Protein AF-0000000077249904 (afdb_homodimer)

InterPro domains:
  IPR007319 WDR36/Utp21, C-terminal domain [PF04192] (19-119)

Sequence (246 aa):
MSIVSLTTGYILFQMSSVSLPVSLLRESGPSSVAVEISELSAEGGVAFLHMIDSLLRSGRDFDLAHGFLALFLKTHLTTVSRDPVAMETLLRLSPRLEQVWAELRAQFDQSLCLLSYIKSALLMSIVSLTTGYILFQMSSVSLPVSLLRESGPSSVAVEISELSAEGGVAFLHMIDSLLRSGRDFDLAHGFLALFLKTHLTTVSRDPVAMETLLRLSPRLEQVWAELRAQFDQSLCLLSYIKSALL

Solvent-accessible surface area (backbone atoms only — not comparable to full-atom values): 13605 Å² total; per-residue (Å²): 132,79,74,76,40,60,57,52,43,39,51,42,46,72,73,38,76,78,65,59,55,51,52,48,60,67,64,46,47,73,68,55,49,50,54,45,57,72,62,49,49,74,69,43,46,39,47,48,52,51,49,38,45,51,36,54,68,66,68,54,61,48,67,57,35,49,51,52,49,46,51,42,48,71,73,36,44,70,60,34,73,71,30,69,67,38,38,52,50,49,60,66,39,45,62,55,53,52,50,53,46,50,53,50,50,51,52,50,52,51,49,50,49,54,51,48,52,55,51,60,72,73,104,130,81,75,74,40,59,56,51,45,41,50,42,43,73,72,37,75,78,65,58,54,51,53,48,61,67,63,45,47,73,68,54,50,49,54,44,58,72,63,50,48,73,70,42,46,40,46,48,52,52,50,38,43,51,35,54,68,66,69,53,61,47,67,56,34,48,51,50,49,46,51,43,47,72,73,36,43,69,59,35,72,71,30,70,67,39,38,52,52,50,58,64,40,46,61,53,54,52,50,53,46,53,52,50,49,51,52,51,50,52,48,50,49,54,52,49,52,54,51,60,72,73,102

Secondary structure (DSSP, 8-state):
-----HHHHHHHHHHS-THHHHHHHHHSHHHHHHHHHHT--HHHHHHHHHHHHHHHHH-S-HHHHHHHHHHHHHHHHHHHHH-HHHHHHHHHHHHHHHHHHHHHHHHHHHHHHHHHHHHHHH-/-----HHHHHHHHHHS-THHHHHHHHHSHHHHHHHHHHT--HHHHHHHHHHHHHHHHH-S-HHHHHHHHHHHHHHHHHHHHH-HHHHHHHHHHHHHHHHHHHHHHHHHHHHHHHHHHHHHHH-

Structure (mmCIF, N/CA/C/O backbone):
data_AF-0000000077249904-model_v1
#
loop_
_entity.id
_entity.type
_entity.pdbx_description
1 polymer 'Small-subunit processome Utp21 domain-containing protein'
#
loop_
_atom_site.group_PDB
_atom_site.id
_atom_site.type_symbol
_atom_site.label_atom_id
_atom_site.label_alt_id
_atom_site.label_comp_id
_atom_site.label_asym_id
_atom_site.label_entity_id
_atom_site.label_seq_id
_atom_site.pdbx_PDB_ins_code
_atom_site.Cartn_x
_atom_site.Cartn_y
_atom_site.Cartn_z
_atom_site.occupancy
_atom_site.B_iso_or_equiv
_atom_site.auth_seq_id
_atom_site.auth_comp_id
_atom_site.auth_asym_id
_atom_site.auth_atom_id
_atom_site.pdbx_PDB_model_num
ATOM 1 N N . MET A 1 1 ? 5.094 27.844 -15.32 1 25 1 MET A N 1
ATOM 2 C CA . MET A 1 1 ? 4.727 26.438 -15.094 1 25 1 MET A CA 1
ATOM 3 C C . MET A 1 1 ? 3.893 26.297 -13.828 1 25 1 MET A C 1
ATOM 5 O O . MET A 1 1 ? 4.352 26.625 -12.734 1 25 1 MET A O 1
ATOM 9 N N . SER A 1 2 ? 2.701 26.516 -13.82 1 29.97 2 SER A N 1
ATOM 10 C CA . SER A 1 2 ? 1.755 26.984 -12.812 1 29.97 2 SER A CA 1
ATOM 11 C C . SER A 1 2 ? 1.618 25.984 -11.68 1 29.97 2 SER A C 1
ATOM 13 O O . SER A 1 2 ? 1.345 24.797 -11.914 1 29.97 2 SER A O 1
ATOM 15 N N . ILE A 1 3 ? 2.438 26.125 -10.711 1 37 3 ILE A N 1
ATOM 16 C CA . ILE A 1 3 ? 2.514 25.469 -9.406 1 37 3 ILE A CA 1
ATOM 17 C C . ILE A 1 3 ? 1.108 25.156 -8.906 1 37 3 ILE A C 1
ATOM 19 O O . ILE A 1 3 ? 0.326 26.047 -8.602 1 37 3 ILE A O 1
ATOM 23 N N . VAL A 1 4 ? 0.338 24.438 -9.633 1 41.62 4 VAL A N 1
ATOM 24 C CA . VAL A 1 4 ? -1.014 24.094 -9.211 1 41.62 4 VAL A CA 1
ATOM 25 C C . VAL A 1 4 ? -1.025 23.781 -7.715 1 41.62 4 VAL A C 1
ATOM 27 O O . VAL A 1 4 ? -0.359 22.844 -7.262 1 41.62 4 VAL A O 1
ATOM 30 N N . SER A 1 5 ? -1.027 24.797 -6.875 1 44.47 5 SER A N 1
ATOM 31 C CA . SER A 1 5 ? -0.987 24.891 -5.418 1 44.47 5 SER A CA 1
ATOM 32 C C . SER A 1 5 ? -1.978 23.922 -4.781 1 44.47 5 SER A C 1
ATOM 34 O O . SER A 1 5 ? -3.025 23.625 -5.359 1 44.47 5 SER A O 1
ATOM 36 N N . LEU A 1 6 ? -1.523 23.047 -3.945 1 49.41 6 LEU A N 1
ATOM 37 C CA . LEU A 1 6 ? -2.42 22.266 -3.102 1 49.41 6 LEU A CA 1
ATOM 38 C C . LEU A 1 6 ? -3.719 23.031 -2.84 1 49.41 6 LEU A C 1
ATOM 40 O O . LEU A 1 6 ? -4.781 22.422 -2.709 1 49.41 6 LEU A O 1
ATOM 44 N N . THR A 1 7 ? -3.51 24.344 -2.84 1 48.34 7 THR A N 1
ATOM 45 C CA . THR A 1 7 ? -4.691 25.172 -2.674 1 48.34 7 THR A CA 1
ATOM 46 C C . THR A 1 7 ? -5.645 25 -3.852 1 48.34 7 THR A C 1
ATOM 48 O O . THR A 1 7 ? -6.859 24.891 -3.662 1 48.34 7 THR A O 1
ATOM 51 N N . THR A 1 8 ? -5.047 25.109 -4.953 1 48.78 8 THR A N 1
ATOM 52 C CA . THR A 1 8 ? -5.879 24.953 -6.141 1 48.78 8 THR A CA 1
ATOM 53 C C . THR A 1 8 ? -6.414 23.531 -6.234 1 48.78 8 THR A C 1
ATOM 55 O O . THR A 1 8 ? -7.566 23.312 -6.629 1 48.78 8 THR A O 1
ATOM 58 N N . GLY A 1 9 ? -5.719 22.609 -5.895 1 49.69 9 GLY A N 1
ATOM 59 C CA . GLY A 1 9 ? -6.219 21.234 -5.836 1 49.69 9 GLY A CA 1
ATOM 60 C C . GLY A 1 9 ? -7.359 21.062 -4.852 1 49.69 9 GLY A C 1
ATOM 61 O O . GLY A 1 9 ? -8.336 20.359 -5.137 1 49.69 9 GLY A O 1
ATOM 62 N N . TYR A 1 10 ? -7.18 21.719 -3.607 1 47.72 10 TYR A N 1
ATO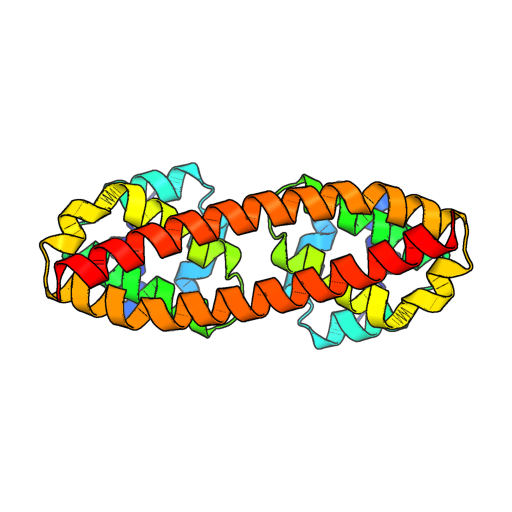M 63 C CA . TYR A 1 10 ? -8.258 21.781 -2.627 1 47.72 10 TYR A CA 1
ATOM 64 C C . TYR A 1 10 ? -9.492 22.453 -3.217 1 47.72 10 TYR A C 1
ATOM 66 O O . TYR A 1 10 ? -10.617 21.984 -3.016 1 47.72 10 TYR A O 1
ATOM 74 N N . ILE A 1 11 ? -9.281 23.672 -3.816 1 49.41 11 ILE A N 1
ATOM 75 C CA . ILE A 1 11 ? -10.43 24.328 -4.43 1 49.41 11 ILE A CA 1
ATOM 76 C C . ILE A 1 11 ? -11.062 23.406 -5.469 1 49.41 11 ILE A C 1
ATOM 78 O O . ILE A 1 11 ? -12.289 23.281 -5.523 1 49.41 11 ILE A O 1
ATOM 82 N N . LEU A 1 12 ? -10.289 22.828 -6.277 1 47.44 12 LEU A N 1
ATOM 83 C CA . LEU A 1 12 ? -10.844 21.938 -7.281 1 47.44 12 LEU A CA 1
ATOM 84 C C . LEU A 1 12 ? -11.445 20.688 -6.633 1 47.44 12 LEU A C 1
ATOM 86 O O . LEU A 1 12 ? -12.453 20.172 -7.102 1 47.44 12 LEU A O 1
ATOM 90 N N . PHE A 1 13 ? -10.82 20.172 -5.543 1 48.72 13 PHE A N 1
ATOM 91 C CA . PHE A 1 13 ? -11.422 19.109 -4.758 1 48.72 13 PHE A CA 1
ATOM 92 C C . PHE A 1 13 ? -12.766 19.531 -4.184 1 48.72 13 PHE A C 1
ATOM 94 O O . PHE A 1 13 ? -13.711 18.75 -4.156 1 48.72 13 PHE A O 1
ATOM 101 N N . GLN A 1 14 ? -12.781 20.672 -3.59 1 46.72 14 GLN A N 1
ATOM 102 C CA . GLN A 1 14 ? -14.062 21.203 -3.143 1 46.72 14 GLN A CA 1
ATOM 103 C C . GLN A 1 14 ? -15.039 21.344 -4.305 1 46.72 14 GLN A C 1
ATOM 105 O O . GLN A 1 14 ? -16.25 21.203 -4.121 1 46.72 14 GLN A O 1
ATOM 110 N N . MET A 1 15 ? -14.578 21.859 -5.297 1 42.59 15 MET A N 1
ATOM 111 C CA . MET A 1 15 ? -15.5 22.078 -6.41 1 42.59 15 MET A CA 1
ATOM 112 C C . MET A 1 15 ? -15.711 20.781 -7.203 1 42.59 15 MET A C 1
ATOM 114 O O . MET A 1 15 ? -16.766 20.578 -7.801 1 42.59 15 MET A O 1
ATOM 118 N N . SER A 1 16 ? -14.578 20 -7.641 1 44.66 16 SER A N 1
ATOM 119 C CA . SER A 1 16 ? -14.75 18.828 -8.5 1 44.66 16 SER A CA 1
ATOM 120 C C . SER A 1 16 ? -14.57 17.531 -7.711 1 44.66 16 SER A C 1
ATOM 122 O O . SER A 1 16 ? -13.891 17.516 -6.684 1 44.66 16 SER A O 1
ATOM 124 N N . SER A 1 17 ? -15.32 16.406 -8.039 1 42.88 17 SER A N 1
ATOM 125 C CA . SER A 1 17 ? -15.352 15.039 -7.551 1 42.88 17 SER A CA 1
ATOM 126 C C . SER A 1 17 ? -13.938 14.516 -7.277 1 42.88 17 SER A C 1
ATOM 128 O O . SER A 1 17 ? -12.984 14.93 -7.934 1 42.88 17 SER A O 1
ATOM 130 N N . VAL A 1 18 ? -13.461 13.977 -6.062 1 46.69 18 VAL A N 1
ATOM 131 C CA . VAL A 1 18 ? -12.336 13.344 -5.383 1 46.69 18 VAL A CA 1
ATOM 132 C C . VAL A 1 18 ? -11.352 12.805 -6.414 1 46.69 18 VAL A C 1
ATOM 134 O O . VAL A 1 18 ? -10.18 12.578 -6.105 1 46.69 18 VAL A O 1
ATOM 137 N N . SER A 1 19 ? -11.719 12.664 -7.68 1 49.22 19 SER A N 1
ATOM 138 C CA . SER A 1 19 ? -10.875 11.93 -8.625 1 49.22 19 SER A CA 1
ATOM 139 C C . SER A 1 19 ? -9.695 12.781 -9.086 1 49.22 19 SER A C 1
ATOM 141 O O . SER A 1 19 ? -8.625 12.25 -9.383 1 49.22 19 SER A O 1
ATOM 143 N N . LEU A 1 20 ? -9.734 14.031 -9.141 1 48.78 20 LEU A N 1
ATOM 144 C CA . LEU A 1 20 ? -8.742 14.844 -9.828 1 48.78 20 LEU A CA 1
ATOM 145 C C . LEU A 1 20 ? -7.473 14.969 -8.984 1 48.78 20 LEU A C 1
ATOM 147 O O . LEU A 1 20 ? -6.363 14.883 -9.508 1 48.78 20 LEU A O 1
ATOM 151 N N . PRO A 1 21 ? -7.535 15.172 -7.707 1 55.41 21 PRO A N 1
ATOM 152 C CA . PRO A 1 21 ? -6.312 15.359 -6.926 1 55.41 21 PRO A CA 1
ATOM 153 C C . PRO A 1 21 ? -5.434 14.109 -6.883 1 55.41 21 PRO A C 1
ATOM 155 O O . PRO A 1 21 ? -4.207 14.219 -6.859 1 55.41 21 PRO A O 1
ATOM 158 N N . VAL A 1 22 ? -6.047 13.156 -7.109 1 59.03 22 VAL A N 1
ATOM 159 C CA . VAL A 1 22 ? -5.285 11.914 -6.992 1 59.03 22 VAL A CA 1
ATOM 160 C C . VAL A 1 22 ? -4.352 11.766 -8.188 1 59.03 22 VAL A C 1
ATOM 162 O O . VAL A 1 22 ? -3.203 11.336 -8.039 1 59.03 22 VAL A O 1
ATOM 165 N N . SER A 1 23 ? -4.883 12.164 -9.234 1 61.75 23 SER A N 1
ATOM 166 C CA . SER A 1 23 ? -4.062 12.078 -10.438 1 61.75 23 SER A CA 1
ATOM 167 C C . SER A 1 23 ? -2.865 13.023 -10.359 1 61.75 23 SER A C 1
ATOM 169 O O . SER A 1 23 ? -1.771 12.688 -10.82 1 61.75 23 SER A O 1
ATOM 171 N N . LEU A 1 24 ? -3.135 14.117 -9.781 1 59.28 24 LEU A N 1
ATOM 172 C CA . LEU A 1 24 ? -2.039 15.07 -9.648 1 59.28 24 LEU A CA 1
ATOM 173 C C . LEU A 1 24 ? -1 14.562 -8.656 1 59.28 24 LEU A C 1
ATOM 175 O O . LEU A 1 24 ? 0.204 14.695 -8.891 1 59.28 24 LEU A O 1
ATOM 179 N N . LEU A 1 25 ? -1.5 14.023 -7.691 1 63.75 25 LEU A N 1
ATOM 180 C CA . LEU A 1 25 ? -0.598 13.484 -6.68 1 63.75 25 LEU A CA 1
ATOM 181 C C . LEU A 1 25 ? 0.227 12.328 -7.246 1 63.75 25 LEU A C 1
ATOM 183 O O . LEU A 1 25 ? 1.411 12.195 -6.93 1 63.75 25 LEU A O 1
ATOM 187 N N . ARG A 1 26 ? -0.452 11.703 -8.07 1 63.69 26 ARG A N 1
ATOM 188 C CA . ARG A 1 26 ? 0.228 10.578 -8.695 1 63.69 26 ARG A CA 1
ATOM 189 C C . ARG A 1 26 ? 1.312 11.055 -9.656 1 63.69 26 ARG A C 1
ATOM 191 O O . ARG A 1 26 ? 2.381 10.445 -9.75 1 63.69 26 ARG A O 1
ATOM 198 N N . GLU A 1 27 ? 0.949 12.109 -10.227 1 61.97 27 GLU A N 1
ATOM 199 C CA . GLU A 1 27 ? 1.825 12.609 -11.281 1 61.97 27 GLU A CA 1
ATOM 200 C C . GLU A 1 27 ? 2.938 13.477 -10.711 1 61.97 27 GLU A C 1
ATOM 202 O O . GLU A 1 27 ? 3.99 13.641 -11.336 1 61.97 27 GLU A O 1
ATOM 207 N N . SER A 1 28 ? 2.66 14.188 -9.672 1 57.5 28 SER A N 1
ATOM 208 C CA . SER A 1 28 ? 3.553 15.242 -9.195 1 57.5 28 SER A CA 1
ATOM 209 C C . SER A 1 28 ? 4.816 14.648 -8.578 1 57.5 28 SER A C 1
ATOM 211 O O . SER A 1 28 ? 5.824 15.344 -8.438 1 57.5 28 SER A O 1
ATOM 213 N N . GLY A 1 29 ? 5.285 13.594 -8.812 1 56.72 29 GLY A N 1
ATOM 214 C CA . GLY A 1 29 ? 6.508 13.062 -8.227 1 56.72 29 GLY A CA 1
ATOM 215 C C . GLY A 1 29 ? 6.68 13.422 -6.766 1 56.72 29 GLY A C 1
ATOM 216 O O . GLY A 1 29 ? 6.02 14.336 -6.266 1 56.72 29 GLY A O 1
ATOM 217 N N . PRO A 1 30 ? 7.504 12.797 -5.953 1 62.56 30 PRO A N 1
ATOM 218 C CA . PRO A 1 30 ? 7.691 12.961 -4.512 1 62.56 30 PRO A CA 1
ATOM 219 C C . PRO A 1 30 ? 8.164 14.359 -4.133 1 62.56 30 PRO A C 1
ATOM 221 O O . PRO A 1 30 ? 7.734 14.906 -3.115 1 62.56 30 PRO A O 1
ATOM 224 N N . SER A 1 31 ? 8.961 14.93 -4.93 1 63.09 31 SER A N 1
ATOM 225 C CA . SER A 1 31 ? 9.562 16.203 -4.535 1 63.09 31 SER A CA 1
ATOM 226 C C . SER A 1 31 ? 8.555 17.344 -4.617 1 63.09 31 SER A C 1
ATOM 228 O O . SER A 1 31 ? 8.508 18.203 -3.738 1 63.09 31 SER A O 1
ATOM 230 N N . SER A 1 32 ? 7.754 17.312 -5.566 1 72.81 32 SER A N 1
ATOM 231 C CA . SER A 1 32 ? 6.805 18.406 -5.75 1 72.81 32 SER A CA 1
ATOM 232 C C . SER A 1 32 ? 5.707 18.359 -4.695 1 72.81 32 SER A C 1
ATOM 234 O O . SER A 1 32 ? 5.305 19.406 -4.168 1 72.81 32 SER A O 1
ATOM 236 N N . VAL A 1 33 ? 5.352 17.266 -4.277 1 76.44 33 VAL A N 1
ATOM 237 C CA . VAL A 1 33 ? 4.273 17.109 -3.305 1 76.44 33 VAL A CA 1
ATOM 238 C C . VAL A 1 33 ? 4.77 17.5 -1.916 1 76.44 33 VAL A C 1
ATOM 240 O O . VAL A 1 33 ? 4.043 18.125 -1.143 1 76.44 33 VAL A O 1
ATOM 243 N N . ALA A 1 34 ? 6.051 17.188 -1.75 1 81.06 34 ALA A N 1
ATOM 244 C CA . ALA A 1 34 ? 6.645 17.547 -0.462 1 81.06 34 ALA A CA 1
ATOM 245 C C . ALA A 1 34 ? 6.656 19.047 -0.252 1 81.06 34 ALA A C 1
ATOM 247 O O . ALA A 1 34 ? 6.332 19.531 0.835 1 81.06 34 ALA A O 1
ATOM 248 N N . VAL A 1 35 ? 6.996 19.781 -1.26 1 82.88 35 VAL A N 1
ATOM 249 C CA . VAL A 1 35 ? 7.047 21.234 -1.18 1 82.88 35 VAL A CA 1
ATOM 250 C C . VAL A 1 35 ? 5.641 21.797 -0.978 1 82.88 35 VAL A C 1
ATOM 252 O O . VAL A 1 35 ? 5.434 22.688 -0.163 1 82.88 35 VAL A O 1
ATOM 255 N N . GLU A 1 36 ? 4.738 21.266 -1.68 1 82.75 36 GLU A N 1
ATOM 256 C CA . GLU A 1 36 ? 3.354 21.703 -1.569 1 82.75 36 GLU A CA 1
ATOM 257 C C . GLU A 1 36 ? 2.811 21.469 -0.161 1 82.75 36 GLU A C 1
ATOM 259 O O . GLU A 1 36 ? 2.174 22.359 0.417 1 82.75 36 GLU A O 1
ATOM 264 N N . ILE A 1 37 ? 3.125 20.391 0.415 1 86.5 37 ILE A N 1
ATOM 265 C CA . ILE A 1 37 ? 2.654 20.047 1.751 1 86.5 37 ILE A CA 1
ATOM 266 C C . ILE A 1 37 ? 3.318 20.953 2.785 1 86.5 37 ILE A C 1
ATOM 268 O O . ILE A 1 37 ? 2.668 21.406 3.729 1 86.5 37 ILE A O 1
ATOM 272 N N . SER A 1 38 ? 4.57 21.25 2.504 1 87.94 38 SER A N 1
ATOM 273 C CA . SER A 1 38 ? 5.312 22.047 3.473 1 87.94 38 SER A CA 1
ATOM 274 C C . SER A 1 38 ? 4.801 23.484 3.516 1 87.94 38 SER A C 1
ATOM 276 O O . SER A 1 38 ? 4.988 24.188 4.512 1 87.94 38 SER A O 1
ATOM 278 N N . GLU A 1 39 ? 4.148 23.828 2.496 1 86.44 39 GLU A N 1
ATOM 279 C CA . GLU A 1 39 ? 3.721 25.219 2.383 1 86.44 39 GLU A CA 1
ATOM 280 C C . GLU A 1 39 ? 2.229 25.359 2.67 1 86.44 39 GLU A C 1
ATOM 282 O O . GLU A 1 39 ? 1.648 26.422 2.459 1 86.44 39 GLU A O 1
ATOM 287 N N . LEU A 1 40 ? 1.634 24.406 3.127 1 86.25 40 LEU A N 1
ATOM 288 C CA . LEU A 1 40 ? 0.191 24.438 3.346 1 86.25 40 LEU A CA 1
ATOM 289 C C . LEU A 1 40 ? -0.168 25.422 4.449 1 86.25 40 LEU A C 1
ATOM 291 O O . LEU A 1 40 ? 0.529 25.516 5.461 1 86.25 40 LEU A O 1
ATOM 295 N N . SER A 1 41 ? -1.151 26.25 4.102 1 85.25 41 SER A N 1
ATOM 296 C CA . SER A 1 41 ? -1.752 27.062 5.152 1 85.25 41 SER A CA 1
ATOM 297 C C . SER A 1 41 ? -2.605 26.219 6.09 1 85.25 41 SER A C 1
ATOM 299 O O . SER A 1 41 ? -2.787 25.016 5.863 1 85.25 41 SER A O 1
ATOM 301 N N . ALA A 1 42 ? -3.131 26.766 7.125 1 85.5 42 ALA A N 1
ATOM 302 C CA . ALA A 1 42 ? -4.012 26.078 8.062 1 85.5 42 ALA A CA 1
ATOM 303 C C . ALA A 1 42 ? -5.258 25.547 7.352 1 85.5 42 ALA A C 1
ATOM 305 O O . ALA A 1 42 ? -5.641 24.391 7.531 1 85.5 42 ALA A O 1
ATOM 306 N N . GLU A 1 43 ? -5.797 26.438 6.617 1 85.25 43 GLU A N 1
ATOM 307 C CA . GLU A 1 43 ? -6.984 26.047 5.867 1 85.25 43 GLU A CA 1
ATOM 308 C C . GLU A 1 43 ? -6.664 24.953 4.859 1 85.25 43 GLU A C 1
ATOM 310 O O . GLU A 1 43 ? -7.457 24.031 4.668 1 85.25 43 GLU A O 1
ATOM 315 N N . GLY A 1 44 ? -5.531 25.125 4.293 1 85.75 44 GLY A N 1
ATOM 316 C CA . GLY A 1 44 ? -5.066 24.109 3.357 1 85.75 44 GLY A CA 1
ATOM 317 C C . GLY A 1 44 ? -4.836 22.766 4.008 1 85.75 44 GLY A C 1
ATOM 318 O O . GLY A 1 44 ? -5.121 21.719 3.408 1 85.75 44 GLY A O 1
ATOM 319 N N . GLY A 1 45 ? -4.312 22.812 5.211 1 89.62 45 GLY A N 1
ATOM 320 C CA . GLY A 1 45 ? -4.098 21.578 5.953 1 89.62 45 GLY A CA 1
ATOM 321 C C . GLY A 1 45 ? -5.383 20.812 6.227 1 89.62 45 GLY A C 1
ATOM 322 O O . GLY A 1 45 ? -5.438 19.594 6.055 1 89.62 45 GLY A O 1
ATOM 323 N N . VAL A 1 46 ? -6.387 21.547 6.602 1 90.19 46 VAL A N 1
ATOM 324 C CA . VAL A 1 46 ? -7.68 20.938 6.883 1 90.19 46 VAL A CA 1
ATOM 325 C C . VAL A 1 46 ? -8.25 20.328 5.602 1 90.19 46 VAL A C 1
ATOM 327 O O . VAL A 1 46 ? -8.695 19.172 5.598 1 90.19 46 VAL A O 1
ATOM 330 N N . ALA A 1 47 ? -8.164 21.078 4.578 1 87.75 47 ALA A N 1
ATOM 331 C CA . ALA A 1 47 ? -8.641 20.578 3.287 1 87.75 47 ALA A CA 1
ATOM 332 C C . ALA A 1 47 ? -7.863 19.344 2.857 1 87.75 47 ALA A C 1
ATOM 334 O O . ALA A 1 47 ? -8.445 18.391 2.312 1 87.75 47 ALA A O 1
ATOM 335 N N . PHE A 1 48 ? -6.57 19.375 3.086 1 88.31 48 PHE A N 1
ATOM 336 C CA . PHE A 1 48 ? -5.699 18.25 2.768 1 88.31 48 PHE A CA 1
ATOM 337 C C . PHE A 1 48 ? -6.133 17 3.523 1 88.31 48 PHE A C 1
ATOM 339 O O . PHE A 1 48 ? -6.227 15.922 2.941 1 88.31 48 PHE A O 1
ATOM 346 N N . LEU A 1 49 ? -6.457 17.141 4.77 1 92.25 49 LEU A N 1
ATOM 347 C CA . LEU A 1 49 ? -6.891 16 5.586 1 92.25 49 LEU A CA 1
ATOM 348 C C . LEU A 1 49 ? -8.203 15.43 5.062 1 92.25 49 LEU A C 1
ATOM 350 O O . LEU A 1 49 ? -8.391 14.211 5.055 1 92.25 49 LEU A O 1
ATOM 354 N N . HIS A 1 50 ? -9.031 16.312 4.605 1 90.38 50 HIS A N 1
ATOM 355 C CA . HIS A 1 50 ? -10.273 15.836 4.004 1 90.38 50 HIS A CA 1
ATOM 356 C C . HIS A 1 50 ? -10.008 15.047 2.727 1 90.38 50 HIS A C 1
ATOM 358 O O . HIS A 1 50 ? -10.672 14.047 2.459 1 90.38 50 HIS A O 1
ATOM 364 N N . MET A 1 51 ? -9.086 15.5 2.014 1 87.5 51 MET A N 1
ATOM 365 C CA . MET A 1 51 ? -8.711 14.805 0.789 1 87.5 51 MET A CA 1
ATOM 366 C C . MET A 1 51 ? -8.156 13.414 1.101 1 87.5 51 MET A C 1
ATOM 368 O O . MET A 1 51 ? -8.508 12.438 0.433 1 87.5 51 MET A O 1
ATOM 372 N N . ILE A 1 52 ? -7.305 13.336 2.105 1 91 52 ILE A N 1
ATOM 373 C CA . ILE A 1 52 ? -6.734 12.062 2.521 1 91 52 ILE A CA 1
ATOM 374 C C . ILE A 1 52 ? -7.855 11.109 2.938 1 91 52 ILE A C 1
ATOM 376 O O . ILE A 1 52 ? -7.836 9.922 2.584 1 91 52 ILE A O 1
ATOM 380 N N . ASP A 1 53 ? -8.781 11.648 3.637 1 90.19 53 ASP A N 1
ATOM 381 C CA . ASP A 1 53 ? -9.914 10.836 4.066 1 90.19 53 ASP A CA 1
ATOM 382 C C . ASP A 1 53 ? -10.664 10.258 2.863 1 90.19 53 ASP A C 1
ATOM 384 O O . ASP A 1 53 ? -11.008 9.078 2.852 1 90.19 53 ASP A O 1
ATOM 388 N N . SER A 1 54 ? -10.852 11.055 1.955 1 86.75 54 SER A N 1
ATOM 389 C CA . SER A 1 54 ? -11.555 10.625 0.747 1 86.75 54 SER A CA 1
ATOM 390 C C . SER A 1 54 ? -10.758 9.562 -0.004 1 86.75 54 SER A C 1
ATOM 392 O O . SER A 1 54 ? -11.336 8.586 -0.499 1 86.75 54 SER A O 1
ATOM 394 N N . LEU A 1 55 ? -9.406 9.781 -0.034 1 84.38 55 LEU A N 1
ATOM 395 C CA . LEU A 1 55 ? -8.555 8.805 -0.702 1 84.38 55 LEU A CA 1
ATOM 396 C C . LEU A 1 55 ? -8.609 7.457 0.011 1 84.38 55 LEU A C 1
ATOM 398 O O . LEU A 1 55 ? -8.711 6.414 -0.636 1 84.38 55 LEU A O 1
ATOM 402 N N . LEU A 1 56 ? -8.617 7.484 1.317 1 87.94 56 LEU A N 1
ATOM 403 C CA . LEU A 1 56 ? -8.641 6.25 2.098 1 87.94 56 LEU A CA 1
ATOM 404 C C . LEU A 1 56 ? -9.977 5.527 1.934 1 87.94 56 LEU A C 1
ATOM 406 O O . LEU A 1 56 ? -10.023 4.297 1.925 1 87.94 56 LEU A O 1
ATOM 410 N N . ARG A 1 57 ? -11.031 6.289 1.66 1 86.31 57 ARG A N 1
ATOM 411 C CA . ARG A 1 57 ? -12.359 5.715 1.506 1 86.31 57 ARG A CA 1
ATOM 412 C C . ARG A 1 57 ? -12.516 5.055 0.141 1 86.31 57 ARG A C 1
ATOM 414 O O . ARG A 1 57 ? -13.297 4.113 -0.013 1 86.31 57 ARG A O 1
ATOM 421 N N . SER A 1 58 ? -11.812 5.594 -0.75 1 77.31 58 SER A N 1
ATOM 422 C CA . SER A 1 58 ? -11.93 5.059 -2.104 1 77.31 58 SER A CA 1
ATOM 423 C C . SER A 1 58 ? -11.32 3.664 -2.201 1 77.31 58 SER A C 1
ATOM 425 O O . SER A 1 58 ? -11.648 2.896 -3.105 1 77.31 58 SER A O 1
ATOM 427 N N . GLY A 1 59 ? -10.445 3.312 -1.267 1 72.81 59 GLY A N 1
ATOM 428 C CA . GLY A 1 59 ? -9.836 1.994 -1.231 1 72.81 59 GLY A CA 1
ATOM 429 C C . GLY A 1 59 ? -8.742 1.817 -2.268 1 72.81 59 GLY A C 1
ATOM 430 O O . GLY A 1 59 ? -8.086 0.774 -2.314 1 72.81 59 GLY A O 1
ATOM 431 N N . ARG A 1 60 ? -8.695 2.713 -3.088 1 69.5 60 ARG A N 1
ATOM 432 C CA . ARG A 1 60 ? -7.66 2.682 -4.121 1 69.5 60 ARG A CA 1
ATOM 433 C C . ARG A 1 60 ? -6.48 3.572 -3.744 1 69.5 60 ARG A C 1
ATOM 435 O O . ARG A 1 60 ? -6.652 4.57 -3.041 1 69.5 60 ARG A O 1
ATOM 442 N N . ASP A 1 61 ? -5.176 3.236 -3.822 1 74.44 61 ASP A N 1
ATOM 443 C CA . ASP A 1 61 ? -3.955 4.023 -3.668 1 74.44 61 ASP A CA 1
ATOM 444 C C . ASP A 1 61 ? -3.684 4.328 -2.197 1 74.44 61 ASP A C 1
ATOM 446 O O . ASP A 1 61 ? -3.277 5.441 -1.856 1 74.44 61 ASP A O 1
ATOM 450 N N . PHE A 1 62 ? -4.086 3.514 -1.296 1 83.06 62 PHE A N 1
ATOM 451 C CA . PHE A 1 62 ? -3.891 3.746 0.13 1 83.06 62 PHE A CA 1
ATOM 452 C C . PHE A 1 62 ? -2.434 4.074 0.43 1 83.06 62 PHE A C 1
ATOM 454 O O . PHE A 1 62 ? -2.145 4.879 1.32 1 83.06 62 PHE A O 1
ATOM 461 N N . ASP A 1 63 ? -1.604 3.49 -0.379 1 83.44 63 ASP A N 1
ATOM 462 C CA . ASP A 1 63 ? -0.177 3.736 -0.194 1 83.44 63 ASP A CA 1
ATOM 463 C C . ASP A 1 63 ? 0.163 5.203 -0.439 1 83.44 63 ASP A C 1
ATOM 465 O O . ASP A 1 63 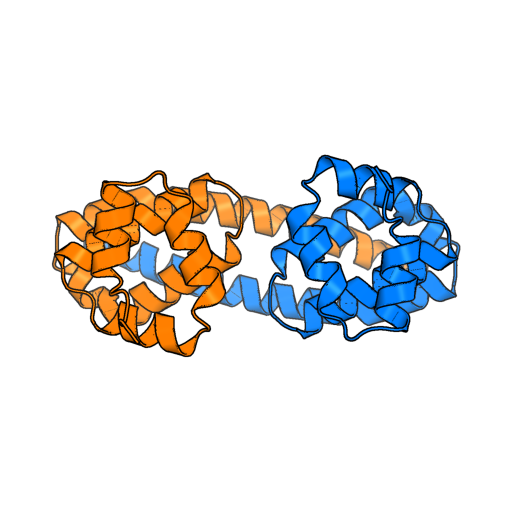? 0.941 5.801 0.309 1 83.44 63 ASP A O 1
ATOM 469 N N . LEU A 1 64 ? -0.467 5.676 -1.431 1 82.44 64 LEU A N 1
ATOM 470 C CA . LEU A 1 64 ? -0.296 7.086 -1.749 1 82.44 64 LEU A CA 1
ATOM 471 C C . LEU A 1 64 ? -0.894 7.969 -0.657 1 82.44 64 LEU A C 1
ATOM 473 O O . LEU A 1 64 ? -0.235 8.891 -0.164 1 82.44 64 LEU A O 1
ATOM 477 N N . ALA A 1 65 ? -2.123 7.684 -0.287 1 87.94 65 ALA A N 1
ATOM 478 C CA . ALA A 1 65 ? -2.807 8.438 0.761 1 87.94 65 ALA A CA 1
ATOM 479 C C . ALA A 1 65 ? -1.994 8.445 2.053 1 87.94 65 ALA A C 1
ATOM 481 O O . ALA A 1 65 ? -1.786 9.492 2.662 1 87.94 65 ALA A O 1
ATOM 482 N N . HIS A 1 66 ? -1.503 7.285 2.438 1 89.69 66 HIS A N 1
ATOM 483 C CA . HIS A 1 66 ? -0.729 7.164 3.668 1 89.69 66 HIS A CA 1
ATOM 484 C C . HIS A 1 66 ? 0.592 7.918 3.564 1 89.69 66 HIS A C 1
ATOM 486 O O . HIS A 1 66 ? 1.014 8.578 4.52 1 89.69 66 HIS A O 1
ATOM 492 N N . GLY A 1 67 ? 1.213 7.82 2.443 1 89.88 67 GLY A N 1
ATOM 493 C CA . GLY A 1 67 ? 2.467 8.531 2.258 1 89.88 67 GLY A CA 1
ATOM 494 C C . GLY A 1 67 ? 2.328 10.031 2.418 1 89.88 67 GLY A C 1
ATOM 495 O O . GLY A 1 67 ? 3.164 10.672 3.057 1 89.88 67 GLY A O 1
ATOM 496 N N . PHE A 1 68 ? 1.302 10.578 1.864 1 88.56 68 PHE A N 1
ATOM 497 C CA . PHE A 1 68 ? 1.055 12.008 1.989 1 88.56 68 PHE A CA 1
ATOM 498 C C . PHE A 1 68 ? 0.702 12.375 3.426 1 88.56 68 PHE A C 1
ATOM 500 O O . PHE A 1 68 ? 1.168 13.391 3.947 1 88.56 68 PHE A O 1
ATOM 507 N N . LEU A 1 69 ? -0.097 11.586 4.035 1 93 69 LEU A N 1
ATOM 508 C CA . LEU A 1 69 ? -0.474 11.836 5.422 1 93 69 LEU A CA 1
ATOM 509 C C . LEU A 1 69 ? 0.75 11.812 6.332 1 93 69 LEU A C 1
ATOM 511 O O . LEU A 1 69 ? 0.902 12.672 7.203 1 93 69 LEU A O 1
ATOM 515 N N . ALA A 1 70 ? 1.571 10.828 6.07 1 92.75 70 ALA A N 1
ATOM 516 C CA . ALA A 1 70 ? 2.787 10.711 6.871 1 92.75 70 ALA A CA 1
ATOM 517 C C . ALA A 1 70 ? 3.656 11.961 6.738 1 92.75 70 ALA A C 1
ATOM 519 O O . ALA A 1 70 ? 4.133 12.5 7.738 1 92.75 70 ALA A O 1
ATOM 520 N N . LEU A 1 71 ? 3.842 12.312 5.512 1 90.88 71 LEU A N 1
ATOM 521 C CA . LEU A 1 71 ? 4.617 13.523 5.262 1 90.88 71 LEU A CA 1
ATOM 522 C C . LEU A 1 71 ? 3.969 14.727 5.93 1 90.88 71 LEU A C 1
ATOM 524 O O . LEU A 1 71 ? 4.656 15.547 6.547 1 90.88 71 LEU A O 1
ATOM 528 N N . PHE A 1 72 ? 2.721 14.914 5.785 1 93.25 72 PHE A N 1
ATOM 529 C CA . PHE A 1 72 ? 1.96 15.992 6.395 1 93.25 72 PHE A CA 1
ATOM 530 C C . PHE A 1 72 ? 2.135 16 7.91 1 93.25 72 PHE A C 1
ATOM 532 O O . PHE A 1 72 ? 2.408 17.031 8.508 1 93.25 72 PHE A O 1
ATOM 539 N N . LEU A 1 73 ? 2.035 14.867 8.57 1 93.38 73 LEU A N 1
ATOM 540 C CA . LEU A 1 73 ? 2.168 14.758 10.023 1 93.38 73 LEU A CA 1
ATOM 541 C C . LEU A 1 73 ? 3.592 15.086 10.461 1 93.38 73 LEU A C 1
ATOM 543 O O . LEU A 1 73 ? 3.791 15.742 11.492 1 93.38 73 LEU A O 1
ATOM 547 N N . LYS A 1 74 ? 4.52 14.703 9.617 1 91.5 74 LYS A N 1
ATOM 548 C CA . LYS A 1 74 ? 5.914 15 9.922 1 91.5 74 LYS A CA 1
ATOM 549 C C . LYS A 1 74 ? 6.184 16.5 9.875 1 91.5 74 LYS A C 1
ATOM 551 O O . LYS A 1 74 ? 6.969 17.016 10.672 1 91.5 74 LYS A O 1
ATOM 556 N N . THR A 1 75 ? 5.578 17.125 9.047 1 92 75 THR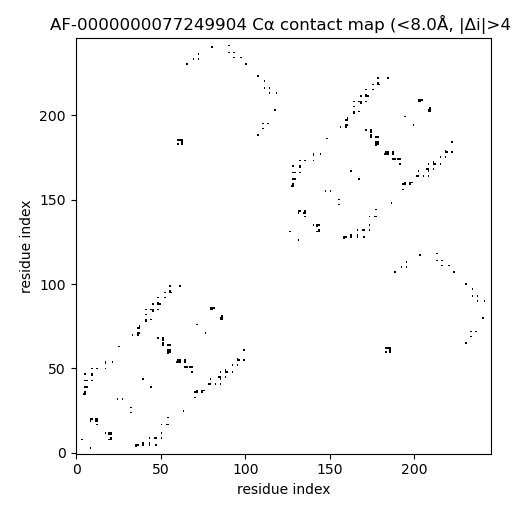 A N 1
ATOM 557 C CA . THR A 1 75 ? 5.863 18.531 8.797 1 92 75 THR A CA 1
ATOM 558 C C . THR A 1 75 ? 4.941 19.438 9.625 1 92 75 THR A C 1
ATOM 560 O O . THR A 1 75 ? 5.348 20.5 10.062 1 92 75 THR A O 1
ATOM 563 N N . HIS A 1 76 ? 3.664 19 9.898 1 91.69 76 HIS A N 1
ATOM 564 C CA . HIS A 1 76 ? 2.65 19.922 10.398 1 91.69 76 HIS A CA 1
ATOM 565 C C . HIS A 1 76 ? 2.035 19.422 11.695 1 91.69 76 HIS A C 1
ATOM 567 O O . HIS A 1 76 ? 1.021 19.953 12.156 1 91.69 76 HIS A O 1
ATOM 573 N N . LEU A 1 77 ? 2.58 18.5 12.344 1 89.88 77 LEU A N 1
ATOM 574 C CA . LEU A 1 77 ? 1.964 17.922 13.539 1 89.88 77 LEU A CA 1
ATOM 575 C C . LEU A 1 77 ? 1.692 19 14.586 1 89.88 77 LEU A C 1
ATOM 577 O O . LEU A 1 77 ? 0.592 19.062 15.133 1 89.88 77 LEU A O 1
ATOM 581 N N . THR A 1 78 ? 2.662 19.797 14.758 1 89.5 78 THR A N 1
ATOM 582 C CA . THR A 1 78 ? 2.541 20.844 15.781 1 89.5 78 THR A CA 1
ATOM 583 C C . THR A 1 78 ? 1.444 21.828 15.414 1 89.5 78 THR A C 1
ATOM 585 O O . THR A 1 78 ? 0.645 22.234 16.266 1 89.5 78 THR A O 1
ATOM 588 N N . THR A 1 79 ? 1.427 22.188 14.188 1 90.5 79 THR A N 1
ATOM 589 C CA . THR A 1 79 ? 0.409 23.125 13.727 1 90.5 79 THR A CA 1
ATOM 590 C C . THR A 1 79 ? -0.983 22.516 13.828 1 90.5 79 THR A C 1
ATOM 592 O O . THR A 1 79 ? -1.926 23.172 14.273 1 90.5 79 THR A O 1
ATOM 595 N N . VAL A 1 80 ? -1.157 21.312 13.461 1 91.75 80 VAL A N 1
ATOM 596 C CA . VAL A 1 80 ? -2.432 20.609 13.516 1 91.75 80 VAL A CA 1
ATOM 597 C C . VAL A 1 80 ? -2.883 20.469 14.969 1 91.75 80 VAL A C 1
ATOM 599 O O . VAL A 1 80 ? -4.066 20.641 15.281 1 91.75 80 VAL A O 1
ATOM 602 N N . SER A 1 81 ? -1.953 20.219 15.828 1 90 81 SER A N 1
ATOM 603 C CA . SER A 1 81 ? -2.285 20.016 17.234 1 90 81 SER A CA 1
ATOM 604 C C . SER A 1 81 ? -2.811 21.312 17.859 1 90 81 SER A C 1
ATOM 606 O O . SER A 1 81 ? -3.506 21.266 18.875 1 90 81 SER A O 1
ATOM 608 N N . ARG A 1 82 ? -2.508 22.375 17.25 1 90.75 82 ARG A N 1
ATOM 609 C CA . ARG A 1 82 ? -2.92 23.672 17.781 1 90.75 82 ARG A CA 1
ATOM 610 C C . ARG A 1 82 ? -4.207 24.156 17.125 1 90.75 82 ARG A C 1
ATOM 612 O O . ARG A 1 82 ? -4.797 25.141 17.547 1 90.75 82 ARG A O 1
ATOM 619 N N . ASP A 1 83 ? -4.633 23.531 16.125 1 92 83 ASP A N 1
ATOM 620 C CA . ASP A 1 83 ? -5.848 23.891 15.398 1 92 83 ASP A CA 1
ATOM 621 C C . ASP A 1 83 ? -6.973 22.906 15.688 1 92 83 ASP A C 1
ATOM 623 O O . ASP A 1 83 ? -6.961 21.781 15.18 1 92 83 ASP A O 1
ATOM 627 N N . PRO A 1 84 ? -8.008 23.344 16.391 1 92.25 84 PRO A N 1
ATOM 628 C CA . PRO A 1 84 ? -9.07 22.438 16.797 1 92.25 84 PRO A CA 1
ATOM 629 C C . PRO A 1 84 ? -9.805 21.797 15.617 1 92.25 84 PRO A C 1
ATOM 631 O O . PRO A 1 84 ? -10.227 20.641 15.688 1 92.25 84 PRO A O 1
ATOM 634 N N . VAL A 1 85 ? -9.953 22.5 14.602 1 92.31 85 VAL A N 1
ATOM 635 C CA . VAL A 1 85 ? -10.672 21.984 13.445 1 92.31 85 VAL A CA 1
ATOM 636 C C . VAL A 1 85 ? -9.828 20.906 12.758 1 92.31 85 VAL A C 1
ATOM 638 O O . VAL A 1 85 ? -10.344 19.844 12.414 1 92.31 85 VAL A O 1
ATOM 641 N N . ALA A 1 86 ? -8.57 21.203 12.586 1 90.69 86 ALA A N 1
ATOM 642 C CA . ALA A 1 86 ? -7.66 20.219 11.984 1 90.69 86 ALA A CA 1
ATOM 643 C C . ALA A 1 86 ? -7.539 18.969 12.852 1 90.69 86 ALA A C 1
ATOM 645 O O . ALA A 1 86 ? -7.531 17.859 12.336 1 90.69 86 ALA A O 1
ATOM 646 N N . MET A 1 87 ? -7.484 19.219 14.094 1 92.38 87 MET A N 1
ATOM 647 C CA . MET A 1 87 ? -7.371 18.109 15.039 1 92.38 87 MET A CA 1
ATOM 648 C C . MET A 1 87 ? -8.609 17.219 14.992 1 92.38 87 MET A C 1
ATOM 650 O O . MET A 1 87 ? -8.508 16 14.977 1 92.38 87 MET A O 1
ATOM 654 N N . GLU A 1 88 ? -9.719 17.812 14.977 1 92.94 88 GLU A N 1
ATOM 655 C CA . GLU A 1 88 ? -10.961 17.062 14.883 1 92.94 88 GLU A CA 1
ATOM 656 C C . GLU A 1 88 ? -11.016 16.234 13.602 1 92.94 88 GLU A C 1
ATOM 658 O O . GLU A 1 88 ? -11.422 15.078 13.617 1 92.94 88 GLU A O 1
ATOM 663 N N . THR A 1 89 ? -10.578 16.812 12.531 1 91.19 89 THR A N 1
ATOM 664 C CA . THR A 1 89 ? -10.555 16.125 11.25 1 91.19 89 THR A CA 1
ATOM 665 C C . THR A 1 89 ? -9.594 14.93 11.297 1 91.19 89 THR A C 1
ATOM 667 O O . THR A 1 89 ? -9.938 13.836 10.844 1 91.19 89 THR A O 1
ATOM 670 N N . LEU A 1 90 ? -8.469 15.18 11.883 1 93.88 90 LEU A N 1
ATOM 671 C CA . LEU A 1 90 ? -7.465 14.125 12 1 93.88 90 LEU A CA 1
ATOM 672 C C . LEU A 1 90 ? -7.977 12.984 12.875 1 93.88 90 LEU A C 1
ATOM 674 O O . LEU A 1 90 ? -7.77 11.812 12.562 1 93.88 90 LEU A O 1
ATOM 678 N N . LEU A 1 91 ? -8.672 13.281 13.891 1 92.94 91 LEU A N 1
ATOM 679 C CA . LEU A 1 91 ? -9.203 12.273 14.805 1 92.94 91 LEU A CA 1
ATOM 680 C C . LEU A 1 91 ? -10.305 11.461 14.125 1 92.94 91 LEU A C 1
ATOM 682 O O . LEU A 1 91 ? -10.453 10.266 14.398 1 92.94 91 LEU A O 1
ATOM 686 N N . ARG A 1 92 ? -11 12.086 13.305 1 92.69 92 ARG A N 1
ATOM 687 C CA . ARG A 1 92 ? -12.039 11.383 12.547 1 92.69 92 ARG A CA 1
ATOM 688 C C . ARG A 1 92 ? -11.422 10.461 11.5 1 92.69 92 ARG A C 1
ATOM 690 O O . ARG A 1 92 ? -11.984 9.414 11.188 1 92.69 92 ARG A O 1
ATOM 697 N N . LEU A 1 93 ? -10.312 10.844 11.078 1 93.5 93 LEU A N 1
ATOM 698 C CA . LEU A 1 93 ? -9.586 10.117 10.039 1 93.5 93 LEU A CA 1
ATOM 699 C C . LEU A 1 93 ? -8.859 8.906 10.625 1 93.5 93 LEU A C 1
ATOM 701 O O . LEU A 1 93 ? -8.656 7.91 9.938 1 93.5 93 LEU A O 1
ATOM 705 N N . SER A 1 94 ? -8.492 8.945 11.898 1 93.75 94 SER A N 1
ATOM 706 C CA . SER A 1 94 ? -7.602 7.98 12.531 1 93.75 94 SER A CA 1
ATOM 707 C C . SER A 1 94 ? -8.195 6.574 12.492 1 93.75 94 SER A C 1
ATOM 709 O O . SER A 1 94 ? -7.531 5.621 12.094 1 93.75 94 SER A O 1
ATOM 711 N N . PRO A 1 95 ? -9.484 6.398 12.828 1 94.94 95 PRO A N 1
ATOM 712 C CA . PRO A 1 95 ? -10.039 5.047 12.766 1 94.94 95 PRO A CA 1
ATOM 713 C C . PRO A 1 95 ? -10.023 4.469 11.352 1 94.94 95 PRO A C 1
ATOM 715 O O . PRO A 1 95 ? -9.867 3.256 11.18 1 94.94 95 PRO A O 1
ATOM 718 N N . ARG A 1 96 ? -10.227 5.262 10.414 1 92.94 96 ARG A N 1
ATOM 719 C CA . ARG A 1 96 ? -10.156 4.816 9.031 1 92.94 96 ARG A CA 1
ATOM 720 C C . ARG A 1 96 ? -8.758 4.324 8.688 1 92.94 96 ARG A C 1
ATOM 722 O O . ARG A 1 96 ? -8.594 3.271 8.062 1 92.94 96 ARG A O 1
ATOM 729 N N . LEU A 1 97 ? -7.785 5.055 9.094 1 93.44 97 LEU A N 1
ATOM 730 C CA . LEU A 1 97 ? -6.406 4.637 8.867 1 93.44 97 LEU A CA 1
ATOM 731 C C . LEU A 1 97 ? -6.117 3.316 9.578 1 93.44 97 LEU A C 1
ATOM 733 O O . LEU A 1 97 ? -5.453 2.439 9.016 1 93.44 97 LEU A O 1
ATOM 737 N N . GLU A 1 98 ? -6.629 3.178 10.766 1 94.69 98 GLU A N 1
ATOM 738 C CA . GLU A 1 98 ? -6.453 1.946 11.531 1 94.69 98 GLU A CA 1
ATOM 739 C C . GLU A 1 98 ? -7.121 0.765 10.836 1 94.69 98 GLU A C 1
ATOM 741 O O . GLU A 1 98 ? -6.57 -0.338 10.805 1 94.69 98 GLU A O 1
ATOM 746 N N . GLN A 1 99 ? -8.25 1.027 10.32 1 94.25 99 GLN A N 1
ATOM 747 C CA . GLN A 1 99 ? -8.969 -0.013 9.594 1 94.25 99 GLN A CA 1
ATOM 748 C C . GLN A 1 99 ? -8.219 -0.429 8.336 1 94.25 99 GLN A C 1
ATOM 750 O O . GLN A 1 99 ? -8.078 -1.622 8.055 1 94.25 99 GLN A O 1
ATOM 755 N N . VAL A 1 100 ? -7.801 0.531 7.609 1 91.25 100 VAL A N 1
ATOM 756 C CA . VAL A 1 100 ? -7.035 0.273 6.395 1 91.25 100 VAL A CA 1
ATOM 757 C C . VAL A 1 100 ? -5.785 -0.536 6.734 1 91.25 100 VAL A C 1
ATOM 759 O O . VAL A 1 100 ? -5.461 -1.508 6.047 1 91.25 100 VAL A O 1
ATOM 762 N N . TRP A 1 101 ? -5.141 -0.249 7.816 1 92.31 101 TRP A N 1
ATOM 763 C CA . TRP A 1 101 ? -3.949 -0.969 8.258 1 92.31 101 TRP A CA 1
ATOM 764 C C . TRP A 1 101 ? -4.289 -2.41 8.625 1 92.31 101 TRP A C 1
ATOM 766 O O . TRP A 1 101 ? -3.564 -3.338 8.25 1 92.31 101 TRP A O 1
ATOM 776 N N . ALA A 1 102 ? -5.297 -2.541 9.305 1 95.12 102 ALA A N 1
ATOM 777 C CA . ALA A 1 102 ? -5.707 -3.883 9.711 1 95.12 102 ALA A CA 1
ATOM 778 C C . ALA A 1 102 ? -5.98 -4.766 8.5 1 95.12 102 ALA A C 1
ATOM 780 O O . ALA A 1 102 ? -5.574 -5.93 8.469 1 95.12 102 ALA A O 1
ATOM 781 N N . GLU A 1 103 ? -6.625 -4.168 7.582 1 92.75 103 GLU A N 1
ATOM 782 C CA . GLU A 1 103 ? -6.945 -4.918 6.371 1 92.75 103 GLU A CA 1
ATOM 783 C C . GLU A 1 103 ? -5.684 -5.266 5.586 1 92.75 103 GLU A C 1
ATOM 785 O O . GLU A 1 103 ? -5.535 -6.395 5.113 1 92.75 103 GLU A O 1
ATOM 790 N N . LEU A 1 104 ? -4.836 -4.312 5.457 1 90.38 104 LEU A N 1
ATOM 791 C CA . LEU A 1 104 ? -3.578 -4.523 4.746 1 90.38 104 LEU A CA 1
ATOM 792 C C . LEU A 1 104 ? -2.729 -5.578 5.445 1 90.38 104 LEU A C 1
ATOM 794 O O . LEU A 1 104 ? -2.172 -6.465 4.793 1 90.38 104 LEU A O 1
ATOM 798 N N . ARG A 1 105 ? -2.668 -5.453 6.762 1 93.88 105 ARG A N 1
ATOM 799 C CA . ARG A 1 105 ? -1.904 -6.414 7.551 1 93.88 105 ARG A CA 1
ATOM 800 C C . ARG A 1 105 ? -2.443 -7.828 7.363 1 93.88 105 ARG A C 1
ATOM 802 O O . ARG A 1 105 ? -1.672 -8.773 7.188 1 93.88 105 ARG A O 1
ATOM 809 N N . ALA A 1 106 ? -3.689 -7.918 7.398 1 95.25 106 ALA A N 1
ATOM 810 C CA . ALA A 1 106 ? -4.305 -9.234 7.219 1 95.25 106 ALA A CA 1
ATOM 811 C C . ALA A 1 106 ? -3.977 -9.812 5.848 1 95.25 106 ALA A C 1
ATOM 813 O O . ALA A 1 106 ? -3.66 -11 5.727 1 95.25 106 ALA A O 1
ATOM 814 N N . GLN A 1 107 ? -4.051 -9.016 4.887 1 91.69 107 GLN A N 1
ATOM 815 C CA . GLN A 1 107 ? -3.758 -9.453 3.523 1 91.69 107 GLN A CA 1
ATOM 816 C C . GLN A 1 107 ? -2.303 -9.898 3.391 1 91.69 107 GLN A C 1
ATOM 818 O O . GLN A 1 107 ? -2.023 -10.969 2.842 1 91.69 107 GLN A O 1
ATOM 823 N N . PHE A 1 108 ? -1.41 -9.141 3.889 1 93.5 108 PHE A N 1
ATOM 824 C CA . PHE A 1 108 ? 0.005 -9.484 3.809 1 93.5 108 PHE A CA 1
ATOM 825 C C . PHE A 1 108 ? 0.307 -10.734 4.621 1 93.5 108 PHE A C 1
ATOM 827 O O . PHE A 1 108 ? 1.065 -11.602 4.18 1 93.5 108 PHE A O 1
ATOM 834 N N . ASP A 1 109 ? -0.3 -10.82 5.824 1 94.81 109 ASP A N 1
ATOM 835 C CA . ASP A 1 109 ? -0.099 -12.016 6.641 1 94.81 109 ASP A CA 1
ATOM 836 C C . ASP A 1 109 ? -0.551 -13.273 5.898 1 94.81 109 ASP A C 1
ATOM 838 O O . ASP A 1 109 ? 0.128 -14.297 5.938 1 94.81 109 ASP A O 1
ATOM 842 N N . GLN A 1 110 ? -1.631 -13.125 5.266 1 93.88 110 GLN A N 1
ATOM 843 C CA . GLN A 1 110 ? -2.137 -14.258 4.496 1 93.88 110 GLN A CA 1
ATOM 844 C C . GLN A 1 110 ? -1.163 -14.641 3.387 1 93.88 110 GLN A C 1
ATOM 846 O O . GLN A 1 110 ? -0.879 -15.828 3.189 1 93.88 110 GLN A O 1
ATOM 851 N N . SER A 1 111 ? -0.671 -13.734 2.639 1 92.38 111 SER A N 1
ATOM 852 C CA . SER A 1 111 ? 0.267 -13.984 1.55 1 92.38 111 SER A CA 1
ATOM 853 C C . SER A 1 111 ? 1.569 -14.586 2.07 1 92.38 111 SER A C 1
ATOM 855 O O . SER A 1 111 ? 2.1 -15.531 1.487 1 92.38 111 SER A O 1
ATOM 857 N N . LEU A 1 112 ? 2.068 -14.094 3.131 1 93.19 112 LEU A N 1
ATOM 858 C CA . LEU A 1 112 ? 3.311 -14.586 3.713 1 93.19 112 LEU A CA 1
ATOM 859 C C . LEU A 1 112 ? 3.135 -16 4.25 1 93.19 112 LEU A C 1
ATOM 861 O O . LEU A 1 112 ? 4.055 -16.828 4.164 1 93.19 112 LEU A O 1
ATOM 865 N N . CYS A 1 113 ? 1.922 -16.188 4.793 1 93.06 113 CYS A N 1
ATOM 866 C CA . CYS A 1 113 ? 1.629 -17.531 5.262 1 93.06 113 CYS A CA 1
ATOM 867 C C . CYS A 1 113 ? 1.668 -18.531 4.10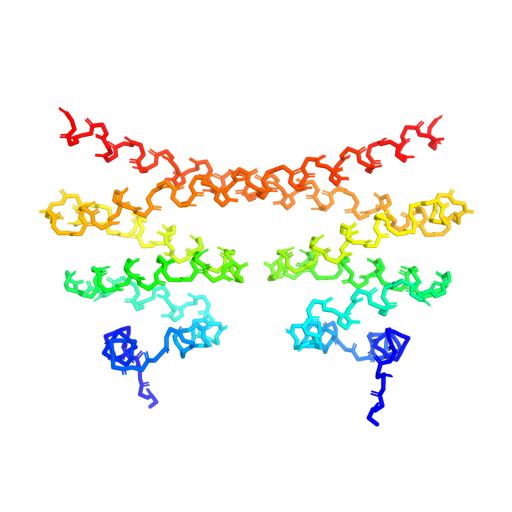9 1 93.06 113 CYS A C 1
ATOM 869 O O . CYS A 1 113 ? 2.275 -19.594 4.227 1 93.06 113 CYS A O 1
ATOM 871 N N . LEU A 1 114 ? 1.134 -18.188 2.957 1 90.5 114 LEU A N 1
ATOM 872 C CA . LEU A 1 114 ? 1.147 -19.047 1.775 1 90.5 114 LEU A CA 1
ATOM 873 C C . LEU A 1 114 ? 2.574 -19.297 1.295 1 90.5 114 LEU A C 1
ATOM 875 O O . LEU A 1 114 ? 2.936 -20.422 0.955 1 90.5 114 LEU A O 1
ATOM 879 N N . LEU A 1 115 ? 3.371 -18.266 1.307 1 90.75 115 LEU A N 1
ATOM 880 C CA . LEU A 1 115 ? 4.758 -18.375 0.865 1 90.75 115 LEU A CA 1
ATOM 881 C C . LEU A 1 115 ? 5.562 -19.25 1.818 1 90.75 115 LEU A C 1
ATOM 883 O O . LEU A 1 115 ? 6.398 -20.047 1.382 1 90.75 115 LEU A O 1
ATOM 887 N N . SER A 1 116 ? 5.293 -19.094 3.076 1 91.12 116 SER A N 1
ATOM 888 C CA . SER A 1 116 ? 5.973 -19.922 4.07 1 91.12 116 SER A CA 1
ATOM 889 C C . SER A 1 116 ? 5.621 -21.391 3.896 1 91.12 116 SER A C 1
ATOM 891 O O . SER A 1 116 ? 6.484 -22.266 4.035 1 91.12 116 SER A O 1
ATOM 893 N N . TYR A 1 117 ? 4.371 -21.594 3.643 1 87.88 117 TYR A N 1
ATOM 894 C CA . TYR A 1 117 ? 3.926 -22.953 3.379 1 87.88 117 TYR A CA 1
ATOM 895 C C . TYR A 1 117 ? 4.695 -23.562 2.213 1 87.88 117 TYR A C 1
ATOM 897 O O . TYR A 1 117 ? 5.164 -24.703 2.297 1 87.88 117 TYR A O 1
ATOM 905 N N . ILE A 1 118 ? 4.816 -22.859 1.213 1 84.12 118 ILE A N 1
ATOM 906 C CA . ILE A 1 118 ? 5.488 -23.328 0.008 1 84.12 118 ILE A CA 1
ATOM 907 C C . ILE A 1 118 ? 6.965 -23.578 0.308 1 84.12 118 ILE A C 1
ATOM 909 O O . ILE A 1 118 ? 7.543 -24.562 -0.175 1 84.12 118 ILE A O 1
ATOM 913 N N . LYS A 1 119 ? 7.531 -22.75 1.087 1 86.38 119 LYS A N 1
ATOM 914 C CA . LYS A 1 119 ? 8.93 -22.906 1.466 1 86.38 119 LYS A CA 1
ATOM 915 C C . LYS A 1 119 ? 9.141 -24.172 2.295 1 86.38 119 LYS A C 1
ATOM 917 O O . LYS A 1 119 ? 10.141 -24.875 2.125 1 86.38 119 LYS A O 1
ATOM 922 N N . SER A 1 120 ? 8.234 -24.375 3.143 1 85.12 120 SER A N 1
ATOM 923 C CA . SER A 1 120 ? 8.359 -25.531 4.031 1 85.12 120 SER A CA 1
ATOM 924 C C . SER A 1 120 ? 8.164 -26.844 3.271 1 85.12 120 SER A C 1
ATOM 926 O O . SER A 1 120 ? 8.688 -27.875 3.68 1 85.12 120 SER A O 1
ATOM 928 N N . ALA A 1 121 ? 7.406 -26.766 2.252 1 76.44 121 ALA A N 1
ATOM 929 C CA . ALA A 1 121 ? 7.152 -27.969 1.455 1 76.44 121 ALA A CA 1
ATOM 930 C C . ALA A 1 121 ? 8.359 -28.328 0.595 1 76.44 121 ALA A C 1
ATOM 932 O O . ALA A 1 121 ? 8.492 -29.453 0.141 1 76.44 121 ALA A O 1
ATOM 933 N N . LEU A 1 122 ? 9.148 -27.344 0.23 1 70.12 122 LEU A N 1
ATOM 934 C CA . LEU A 1 122 ? 10.32 -27.594 -0.606 1 70.12 122 LEU A CA 1
ATOM 935 C C . LEU A 1 122 ? 11.516 -28.016 0.241 1 70.12 122 LEU A C 1
ATOM 937 O O . LEU A 1 122 ? 12.5 -28.547 -0.286 1 70.12 122 LEU A O 1
ATOM 941 N N . LEU A 1 123 ? 11.539 -27.625 1.446 1 62.81 123 LEU A N 1
ATOM 942 C CA . LEU A 1 123 ? 12.625 -28.109 2.295 1 62.81 123 LEU A CA 1
ATOM 943 C C . LEU A 1 123 ? 12.273 -29.453 2.912 1 62.81 123 LEU A C 1
ATOM 945 O O . LEU A 1 123 ? 13.125 -30.344 3.002 1 62.81 123 LEU A O 1
ATOM 949 N N . MET B 1 1 ? -12.227 -5.555 -29.266 1 24.97 1 MET B N 1
ATOM 950 C CA . MET B 1 1 ? -11.578 -4.863 -28.156 1 24.97 1 MET B CA 1
ATOM 951 C C . MET B 1 1 ? -10.477 -5.719 -27.547 1 24.97 1 MET B C 1
ATOM 953 O O . MET B 1 1 ? -10.742 -6.816 -27.047 1 24.97 1 MET B O 1
ATOM 957 N N . SER B 1 2 ? -9.367 -5.812 -28.062 1 30.11 2 SER B N 1
ATOM 958 C CA . SER B 1 2 ? -8.32 -6.824 -28.078 1 30.11 2 SER B CA 1
ATOM 959 C C . SER B 1 2 ? -7.762 -7.078 -26.688 1 30.11 2 SER B C 1
ATOM 961 O O . SER B 1 2 ? -7.328 -6.148 -26.016 1 30.11 2 SER B O 1
ATOM 963 N N . ILE B 1 3 ? -8.375 -7.965 -26.016 1 37.66 3 ILE B N 1
ATOM 964 C CA . ILE B 1 3 ? -8.062 -8.586 -24.734 1 37.66 3 ILE B CA 1
ATOM 965 C C . ILE B 1 3 ? -6.547 -8.688 -24.562 1 37.66 3 ILE B C 1
ATOM 967 O O . ILE B 1 3 ? -5.887 -9.438 -25.281 1 37.66 3 ILE B O 1
ATOM 971 N N . VAL B 1 4 ? -5.836 -7.625 -24.609 1 41.88 4 VAL B N 1
ATOM 972 C CA . VAL B 1 4 ? -4.387 -7.66 -24.469 1 41.88 4 VAL B CA 1
ATOM 973 C C . VAL B 1 4 ? -4.004 -8.633 -23.359 1 41.88 4 VAL B C 1
ATOM 975 O O . VAL B 1 4 ? -4.398 -8.453 -22.203 1 41.88 4 VAL B O 1
ATOM 978 N N . SER B 1 5 ? -3.949 -9.922 -23.656 1 44.84 5 SER B N 1
ATOM 979 C CA . SER B 1 5 ? -3.654 -11.102 -22.844 1 44.84 5 SER B CA 1
ATOM 980 C C . SER B 1 5 ? -2.422 -10.875 -21.969 1 44.84 5 SER B C 1
ATOM 982 O O . SER B 1 5 ? -1.519 -10.125 -22.344 1 44.84 5 SER B O 1
ATOM 984 N N . LEU B 1 6 ? -2.541 -11.031 -20.703 1 49.72 6 LEU B N 1
ATOM 985 C CA . LEU B 1 6 ? -1.365 -11.094 -19.844 1 49.72 6 LEU B CA 1
ATOM 986 C C . LEU B 1 6 ? -0.161 -11.633 -20.609 1 49.72 6 LEU B C 1
ATOM 988 O O . LEU B 1 6 ? 0.977 -11.242 -20.344 1 49.72 6 LEU B O 1
ATOM 992 N N . THR B 1 7 ? -0.552 -12.484 -21.547 1 48.34 7 THR B N 1
ATOM 993 C CA . THR B 1 7 ? 0.506 -13.016 -22.406 1 48.34 7 THR B CA 1
ATOM 994 C C . THR B 1 7 ? 1.16 -11.898 -23.219 1 48.34 7 THR B C 1
ATOM 996 O O . THR B 1 7 ? 2.387 -11.844 -23.328 1 48.34 7 THR B O 1
ATOM 999 N N . THR B 1 8 ? 0.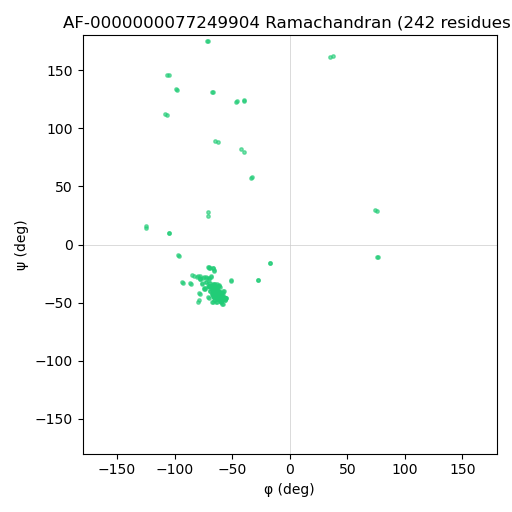297 -11.18 -23.797 1 48.97 8 THR B N 1
ATOM 1000 C CA . THR B 1 8 ? 0.828 -10.078 -24.594 1 48.97 8 THR B CA 1
ATOM 1001 C C . THR B 1 8 ? 1.518 -9.055 -23.703 1 48.97 8 THR B C 1
ATOM 1003 O O . THR B 1 8 ? 2.553 -8.492 -24.078 1 48.97 8 THR B O 1
ATOM 1006 N N . GLY B 1 9 ? 1.061 -8.812 -22.625 1 49.84 9 GLY B N 1
ATOM 1007 C CA . GLY B 1 9 ? 1.74 -7.941 -21.688 1 49.84 9 GLY B CA 1
ATOM 1008 C C . GLY B 1 9 ? 3.104 -8.461 -21.266 1 49.84 9 GLY B C 1
ATOM 1009 O O . GLY B 1 9 ? 4.062 -7.688 -21.172 1 49.84 9 GLY B O 1
ATOM 1010 N N . TYR B 1 10 ? 3.143 -9.844 -20.984 1 48.09 10 TYR B N 1
ATOM 1011 C CA . TYR B 1 10 ? 4.414 -10.508 -20.719 1 48.09 10 TYR B CA 1
ATOM 1012 C C . TYR B 1 10 ? 5.363 -10.344 -21.906 1 48.09 10 TYR B C 1
ATOM 1014 O O . TYR B 1 10 ? 6.555 -10.078 -21.719 1 48.09 10 TYR B O 1
ATOM 1022 N N . ILE B 1 11 ? 4.848 -10.68 -23.125 1 49.41 11 ILE B N 1
ATOM 1023 C CA 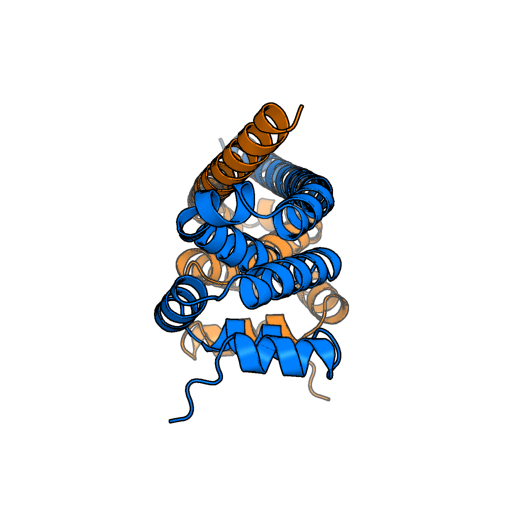. ILE B 1 11 ? 5.711 -10.492 -24.297 1 49.41 11 ILE B CA 1
ATOM 1024 C C . ILE B 1 11 ? 6.184 -9.047 -24.359 1 49.41 11 ILE B C 1
ATOM 1026 O O . ILE B 1 11 ? 7.363 -8.781 -24.609 1 49.41 11 ILE B O 1
ATOM 1030 N N . LEU B 1 12 ? 5.316 -8.156 -24.203 1 47.34 12 LEU B N 1
ATOM 1031 C CA . LEU B 1 12 ? 5.711 -6.754 -24.266 1 47.34 12 LEU B CA 1
ATOM 1032 C C . LEU B 1 12 ? 6.621 -6.402 -23.094 1 47.34 12 LEU B C 1
ATOM 1034 O O . LEU B 1 12 ? 7.547 -5.602 -23.234 1 47.34 12 LEU B O 1
ATOM 1038 N N . PHE B 1 13 ? 6.379 -6.973 -21.891 1 48.88 13 PHE B N 1
ATOM 1039 C CA . PHE B 1 13 ? 7.289 -6.828 -20.766 1 48.88 13 PHE B CA 1
ATOM 1040 C C . PHE B 1 13 ? 8.672 -7.383 -21.109 1 48.88 13 PHE B C 1
ATOM 1042 O O . PHE B 1 13 ? 9.688 -6.789 -20.75 1 48.88 13 PHE B O 1
ATOM 1049 N N . GLN B 1 14 ? 8.664 -8.562 -21.625 1 46.88 14 GLN B N 1
ATOM 1050 C CA . GLN B 1 14 ? 9.938 -9.094 -22.109 1 46.88 14 GLN B CA 1
ATOM 1051 C C . GLN B 1 14 ? 10.57 -8.172 -23.141 1 46.88 14 GLN B C 1
ATOM 1053 O O . GLN B 1 14 ? 11.789 -8.078 -23.234 1 46.88 14 GLN B O 1
ATOM 1058 N N . MET B 1 15 ? 9.812 -7.789 -24.016 1 42.5 15 MET B N 1
ATOM 1059 C CA . MET B 1 15 ? 10.375 -6.965 -25.078 1 42.5 15 MET B CA 1
ATOM 1060 C C . MET B 1 15 ? 10.555 -5.523 -24.609 1 42.5 15 MET B C 1
ATOM 1062 O O . MET B 1 15 ? 11.438 -4.812 -25.094 1 42.5 15 MET B O 1
ATOM 1066 N N . SER B 1 16 ? 9.469 -4.832 -23.922 1 44.97 16 SER B N 1
ATOM 1067 C CA . SER B 1 16 ? 9.578 -3.42 -23.578 1 44.97 16 SER B CA 1
ATOM 1068 C C . SER B 1 16 ? 9.805 -3.234 -22.078 1 44.97 16 SER B C 1
ATOM 1070 O O . SER B 1 16 ? 9.461 -4.113 -21.281 1 44.97 16 SER B O 1
ATOM 1072 N N . SER B 1 17 ? 10.602 -2.197 -21.609 1 43.31 17 SER B N 1
ATOM 1073 C CA . SER B 1 17 ? 10.945 -1.729 -20.266 1 43.31 17 SER B CA 1
ATOM 1074 C C . SER B 1 17 ? 9.742 -1.783 -19.328 1 43.31 17 SER B C 1
ATOM 1076 O O . SER B 1 17 ? 8.602 -1.622 -19.766 1 43.31 17 SER B O 1
ATOM 1078 N N . VAL B 1 18 ? 9.664 -2.469 -18.094 1 46.84 18 VAL B N 1
ATOM 1079 C CA . VAL B 1 18 ? 8.844 -2.754 -16.922 1 46.84 18 VAL B CA 1
ATOM 1080 C C . VAL B 1 18 ? 7.719 -1.729 -16.812 1 46.84 18 VAL B C 1
ATOM 1082 O O . VAL B 1 18 ? 6.723 -1.958 -16.125 1 46.84 18 VAL B O 1
ATOM 1085 N N . SER B 1 19 ? 7.758 -0.599 -17.5 1 49.31 19 SER B N 1
ATOM 1086 C CA . SER B 1 19 ? 6.824 0.488 -17.234 1 49.31 19 SER B CA 1
ATOM 1087 C C . SER B 1 19 ? 5.453 0.198 -17.844 1 49.31 19 SER B C 1
ATOM 1089 O O . SER B 1 19 ? 4.43 0.623 -17.297 1 49.31 19 SER B O 1
ATOM 1091 N N . LEU B 1 20 ? 5.266 -0.517 -18.844 1 49.03 20 LEU B N 1
ATOM 1092 C CA . LEU B 1 20 ? 4.023 -0.604 -19.609 1 49.03 20 LEU B CA 1
ATOM 1093 C C . LEU B 1 20 ? 3.01 -1.49 -18.891 1 49.03 20 LEU B C 1
ATOM 1095 O O . LEU B 1 20 ? 1.824 -1.156 -18.828 1 49.03 20 LEU B O 1
ATOM 1099 N N . PRO B 1 21 ? 3.371 -2.594 -18.328 1 55.12 21 PRO B N 1
ATOM 1100 C CA . PRO B 1 21 ? 2.379 -3.471 -17.703 1 55.12 21 PRO B CA 1
ATOM 1101 C C . PRO B 1 21 ? 1.724 -2.842 -16.484 1 55.12 21 PRO B C 1
ATOM 1103 O O . PRO B 1 21 ? 0.54 -3.072 -16.219 1 55.12 21 PRO B O 1
ATOM 1106 N N . VAL B 1 22 ? 2.383 -2.016 -16.016 1 58.88 22 VAL B N 1
ATOM 1107 C CA . VAL B 1 22 ? 1.853 -1.434 -14.789 1 58.88 22 VAL B CA 1
ATOM 1108 C C . VAL B 1 22 ? 0.672 -0.522 -15.117 1 58.88 22 VAL B C 1
ATOM 1110 O O . VAL B 1 22 ? -0.329 -0.51 -14.398 1 58.88 22 VAL B O 1
ATOM 1113 N N . SER B 1 23 ? 0.864 0.114 -16.188 1 61.53 23 SER B N 1
ATOM 1114 C CA . SER B 1 23 ? -0.218 1.005 -16.594 1 61.53 23 SER B CA 1
ATOM 1115 C C . SER B 1 23 ? -1.47 0.219 -16.969 1 61.53 23 SER B C 1
ATOM 1117 O O . SER B 1 23 ? -2.588 0.651 -16.688 1 61.53 23 SER B O 1
ATOM 1119 N N . LEU B 1 24 ? -1.21 -0.875 -17.547 1 59.16 24 LEU B N 1
ATOM 1120 C CA . LEU B 1 24 ? -2.352 -1.703 -17.906 1 59.16 24 LEU B CA 1
ATOM 1121 C C . LEU B 1 24 ? -3.029 -2.285 -16.672 1 59.16 24 LEU B C 1
ATOM 1123 O O . LEU B 1 24 ? -4.258 -2.322 -16.594 1 59.16 24 LEU B O 1
ATOM 1127 N N . LEU B 1 25 ? -2.232 -2.645 -15.836 1 63.47 25 LEU B N 1
ATOM 1128 C CA . LEU B 1 25 ? -2.766 -3.205 -14.602 1 63.47 25 LEU B CA 1
ATOM 1129 C C . LEU B 1 25 ? -3.545 -2.154 -13.82 1 63.47 25 LEU B C 1
ATOM 1131 O O . LEU B 1 25 ? -4.578 -2.461 -13.219 1 63.47 25 LEU B O 1
ATOM 1135 N N . ARG B 1 26 ? -3.014 -1.045 -13.977 1 63.41 26 ARG B N 1
ATOM 1136 C CA . ARG B 1 26 ? -3.672 0.06 -13.281 1 63.41 26 ARG B CA 1
ATOM 1137 C C . ARG B 1 26 ? -5.02 0.379 -13.922 1 63.41 26 ARG B C 1
ATOM 1139 O O . ARG B 1 26 ? -5.984 0.696 -13.227 1 63.41 26 ARG B O 1
ATOM 1146 N N . GLU B 1 27 ? -4.965 0.214 -15.164 1 61.72 27 GLU B N 1
ATOM 1147 C CA . GLU B 1 27 ? -6.141 0.627 -15.93 1 61.72 27 GLU B CA 1
ATOM 1148 C C . GLU B 1 27 ? -7.176 -0.492 -16 1 61.72 27 GLU B C 1
ATOM 1150 O O . GLU B 1 27 ? -8.359 -0.236 -16.203 1 61.72 27 GLU B O 1
ATOM 1155 N N . SER B 1 28 ? -6.738 -1.707 -16.031 1 57.19 28 SER B N 1
ATOM 1156 C CA . SER B 1 28 ? -7.613 -2.832 -16.344 1 57.19 28 SER B CA 1
ATOM 1157 C C . SER B 1 28 ? -8.586 -3.111 -15.203 1 57.19 28 SER B C 1
ATOM 1159 O O . SER B 1 28 ? -9.609 -3.775 -15.398 1 57.19 28 SER B O 1
ATOM 1161 N N . GLY B 1 29 ? -8.992 -2.314 -14.422 1 56.47 29 GLY B N 1
ATOM 1162 C CA . GLY B 1 29 ? -9.953 -2.586 -13.359 1 56.47 29 GLY B CA 1
ATOM 1163 C C . GLY B 1 29 ? -9.805 -3.971 -12.758 1 56.47 29 GLY B C 1
ATOM 1164 O O . GLY B 1 29 ? -9.172 -4.844 -13.352 1 56.47 29 GLY B O 1
ATOM 1165 N N . PRO B 1 30 ? -10.289 -4.312 -11.586 1 61.78 30 PRO B N 1
ATOM 1166 C CA . PRO B 1 30 ? -10.133 -5.559 -10.836 1 61.78 30 PRO B CA 1
ATOM 1167 C C . PRO B 1 30 ? -10.672 -6.773 -11.586 1 61.78 30 PRO B C 1
ATOM 1169 O O . PRO B 1 30 ? -10.086 -7.852 -11.531 1 61.78 30 PRO B O 1
ATOM 1172 N N . SER B 1 31 ? -11.719 -6.598 -12.273 1 62.09 31 SER B N 1
ATOM 1173 C CA . SER B 1 31 ? -12.359 -7.758 -12.883 1 62.09 31 SER B CA 1
ATOM 1174 C C . SER B 1 31 ? -11.562 -8.281 -14.07 1 62.09 31 SER B C 1
ATOM 1176 O O . SER B 1 31 ? -11.414 -9.492 -14.242 1 62.09 31 SER B O 1
ATOM 1178 N N . SER B 1 32 ? -11.031 -7.426 -14.805 1 71.94 32 SER B N 1
ATOM 1179 C CA . SER B 1 32 ? -10.312 -7.852 -16 1 71.94 32 SER B CA 1
ATOM 1180 C C . SER B 1 32 ? -8.984 -8.516 -15.656 1 71.94 32 SER B C 1
ATOM 1182 O O . SER B 1 32 ? -8.609 -9.523 -16.266 1 71.94 32 SER B O 1
ATOM 1184 N N . VAL B 1 33 ? -8.406 -8.102 -14.641 1 75.81 33 VAL B N 1
ATOM 1185 C CA . VAL B 1 33 ? -7.105 -8.641 -14.242 1 75.81 33 VAL B CA 1
ATOM 1186 C C . VAL B 1 33 ? -7.281 -10.023 -13.617 1 75.81 33 VAL B C 1
ATOM 1188 O O . VAL B 1 33 ? -6.469 -10.922 -13.852 1 75.81 33 VAL B O 1
ATOM 1191 N N . ALA B 1 34 ? -8.414 -10.125 -12.961 1 80.44 34 ALA B N 1
ATOM 1192 C CA . ALA B 1 34 ? -8.703 -11.414 -12.328 1 80.44 34 ALA B CA 1
ATOM 1193 C C . ALA B 1 34 ? -8.859 -12.516 -13.383 1 80.44 34 ALA B C 1
ATOM 1195 O O . ALA B 1 34 ? -8.328 -13.617 -13.211 1 80.44 34 ALA B O 1
ATOM 1196 N N . VAL B 1 35 ? -9.531 -12.227 -14.438 1 82.38 35 VAL B N 1
ATOM 1197 C CA . VAL B 1 35 ? -9.758 -13.195 -15.508 1 82.38 35 VAL B CA 1
ATOM 1198 C C . VAL B 1 35 ? -8.43 -13.523 -16.188 1 82.38 35 VAL B C 1
ATOM 1200 O O . VAL B 1 35 ? -8.141 -14.688 -16.469 1 82.38 35 VAL B O 1
ATOM 1203 N N . GLU B 1 36 ? -7.676 -12.539 -16.406 1 82.56 36 GLU B N 1
ATOM 1204 C CA . GLU B 1 36 ? -6.379 -12.727 -17.047 1 82.56 36 GLU B CA 1
ATOM 1205 C C . GLU B 1 36 ? -5.469 -13.609 -16.203 1 82.56 36 GLU B C 1
ATOM 1207 O O . GLU B 1 36 ? -4.828 -14.523 -16.719 1 82.56 36 GLU B O 1
ATOM 1212 N N . ILE B 1 37 ? -5.484 -13.43 -14.953 1 85.94 37 ILE B N 1
ATOM 1213 C CA . ILE B 1 37 ? -4.645 -14.195 -14.039 1 85.94 37 ILE B CA 1
ATOM 1214 C C . ILE B 1 37 ? -5.137 -15.641 -13.977 1 85.94 37 ILE B C 1
ATOM 1216 O O . ILE B 1 37 ? -4.332 -16.578 -13.953 1 85.94 37 ILE B O 1
ATOM 1220 N N . SER B 1 38 ? -6.453 -15.75 -14.055 1 87.69 38 SER B N 1
ATOM 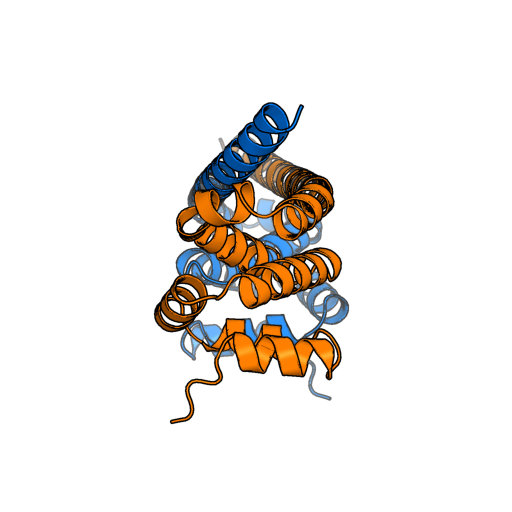1221 C CA . SER B 1 38 ? -7.02 -17.094 -13.922 1 87.69 38 SER B CA 1
ATOM 1222 C C . SER B 1 38 ? -6.703 -17.938 -15.148 1 87.69 38 SER B C 1
ATOM 1224 O O . SER B 1 38 ? -6.727 -19.172 -15.078 1 87.69 38 SER B O 1
ATOM 1226 N N . GLU B 1 39 ? -6.379 -17.281 -16.156 1 86.06 39 GLU B N 1
ATOM 1227 C CA . GLU B 1 39 ? -6.18 -18 -17.422 1 86.06 39 GLU B CA 1
ATOM 1228 C C . GLU B 1 39 ? -4.695 -18.125 -17.75 1 86.06 39 GLU B C 1
ATOM 1230 O O . GLU B 1 39 ? -4.336 -18.562 -18.844 1 86.06 39 GLU B O 1
ATOM 1235 N N . LEU B 1 40 ? -3.885 -17.812 -16.906 1 86.12 40 LEU B N 1
ATOM 1236 C CA . LEU B 1 40 ? -2.453 -17.812 -17.188 1 86.12 40 LEU B CA 1
ATOM 1237 C C . LEU B 1 40 ? -1.951 -19.234 -17.422 1 86.12 40 LEU B C 1
ATOM 1239 O O . LEU B 1 40 ? -2.371 -20.172 -16.719 1 86.12 40 LEU B O 1
ATOM 1243 N N . SER B 1 41 ? -1.217 -19.359 -18.5 1 84.94 41 SER B N 1
ATOM 1244 C CA . SER B 1 41 ? -0.475 -20.594 -18.688 1 84.94 41 SER B CA 1
ATOM 1245 C C . SER B 1 41 ? 0.693 -20.703 -17.703 1 84.94 41 SER B C 1
ATOM 1247 O O . SER B 1 41 ? 0.963 -19.75 -16.953 1 84.94 41 SER B O 1
ATOM 1249 N N . ALA B 1 42 ? 1.385 -21.781 -17.688 1 85.25 42 ALA B N 1
ATOM 1250 C CA . 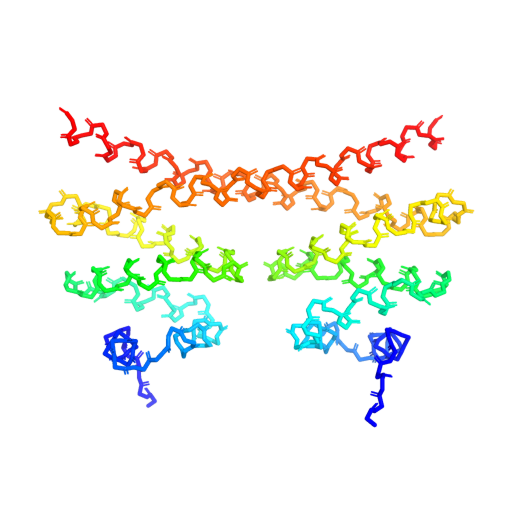ALA B 1 42 ? 2.561 -21.969 -16.844 1 85.25 42 ALA B CA 1
ATOM 1251 C C . ALA B 1 42 ? 3.637 -20.938 -17.156 1 85.25 42 ALA B C 1
ATOM 1253 O O . ALA B 1 42 ? 4.199 -20.312 -16.266 1 85.25 42 ALA B O 1
ATOM 1254 N N . GLU B 1 43 ? 3.848 -20.844 -18.406 1 85.06 43 GLU B N 1
ATOM 1255 C CA . GLU B 1 43 ? 4.844 -19.875 -18.844 1 85.06 43 GLU B CA 1
ATOM 1256 C C . GLU B 1 43 ? 4.418 -18.453 -18.484 1 85.06 43 GLU B C 1
ATOM 1258 O O . GLU B 1 43 ? 5.25 -17.625 -18.094 1 85.06 43 GLU B O 1
ATOM 1263 N N . GLY B 1 44 ? 3.158 -18.266 -18.656 1 85.62 44 GLY B N 1
ATOM 1264 C CA . GLY B 1 44 ? 2.605 -16.969 -18.297 1 85.62 44 GLY B CA 1
ATOM 1265 C C . GLY B 1 44 ? 2.727 -16.672 -16.812 1 85.62 44 GLY B C 1
ATOM 1266 O O . GLY B 1 44 ? 2.984 -15.531 -16.422 1 85.62 44 GLY B O 1
ATOM 1267 N N . GLY B 1 45 ? 2.531 -17.703 -16.016 1 89.5 45 GLY B N 1
ATOM 1268 C CA . GLY B 1 45 ? 2.68 -17.547 -14.586 1 89.5 45 GLY B CA 1
ATOM 1269 C C . GLY B 1 45 ? 4.078 -17.125 -14.164 1 89.5 45 GLY B C 1
ATOM 1270 O O . GLY B 1 45 ? 4.246 -16.234 -13.328 1 89.5 45 GLY B O 1
ATOM 1271 N N . VAL B 1 46 ? 5.043 -17.734 -14.781 1 90.44 46 VAL B N 1
ATOM 1272 C CA . VAL B 1 46 ? 6.438 -17.422 -14.469 1 90.44 46 VAL B CA 1
ATOM 1273 C C . VAL B 1 46 ? 6.738 -15.984 -14.883 1 90.44 46 VAL B C 1
ATOM 1275 O O . VAL B 1 46 ? 7.316 -15.219 -14.109 1 90.44 46 VAL B O 1
ATOM 1278 N N . ALA B 1 47 ? 6.289 -15.672 -16.031 1 87.94 47 ALA B N 1
ATOM 1279 C CA . ALA B 1 47 ? 6.48 -14.305 -16.516 1 87.94 47 ALA B CA 1
ATOM 1280 C C . ALA B 1 47 ? 5.789 -13.297 -15.594 1 87.94 47 ALA B C 1
ATOM 1282 O O . ALA B 1 47 ? 6.328 -12.227 -15.32 1 87.94 47 ALA B O 1
ATOM 1283 N N . PHE B 1 48 ? 4.598 -13.664 -15.164 1 88.44 48 PHE B N 1
ATOM 1284 C CA . PHE B 1 48 ? 3.83 -12.828 -14.25 1 88.44 48 PHE B CA 1
ATOM 1285 C C . PHE B 1 48 ? 4.602 -12.594 -12.953 1 88.44 48 PHE B C 1
ATOM 1287 O O . PHE B 1 48 ? 4.684 -11.461 -12.477 1 88.44 48 PHE B O 1
ATOM 1294 N N . LEU B 1 49 ? 5.211 -13.602 -12.422 1 92.25 49 LEU B N 1
ATOM 1295 C CA . LEU B 1 49 ? 5.977 -13.484 -11.188 1 92.25 49 LEU B CA 1
ATOM 1296 C C . LEU B 1 49 ? 7.176 -12.562 -11.375 1 92.25 49 LEU B C 1
ATOM 1298 O O . LEU B 1 49 ? 7.512 -11.789 -10.484 1 92.25 49 LEU B O 1
ATOM 1302 N N . HIS B 1 50 ? 7.746 -12.641 -12.539 1 90.44 50 HIS B N 1
ATOM 1303 C CA . HIS B 1 50 ? 8.844 -11.727 -12.836 1 90.44 50 HIS B CA 1
ATOM 1304 C C . HIS B 1 50 ? 8.367 -10.281 -12.891 1 90.44 50 HIS B C 1
ATOM 1306 O O . HIS B 1 50 ? 9.062 -9.375 -12.43 1 90.44 50 HIS B O 1
ATOM 1312 N N . MET B 1 51 ? 7.246 -10.117 -13.414 1 87.56 51 MET B N 1
ATOM 1313 C CA . MET B 1 51 ? 6.664 -8.781 -13.477 1 87.56 51 MET B CA 1
ATOM 1314 C C . MET B 1 51 ? 6.395 -8.242 -12.078 1 87.56 51 MET B C 1
ATOM 1316 O O . MET B 1 51 ? 6.684 -7.082 -11.789 1 87.56 51 MET B O 1
ATOM 1320 N N . ILE B 1 52 ? 5.84 -9.086 -11.211 1 91.06 52 ILE B N 1
ATOM 1321 C CA . ILE B 1 52 ? 5.57 -8.695 -9.836 1 91.06 52 ILE B CA 1
ATOM 1322 C C . ILE B 1 52 ? 6.875 -8.297 -9.148 1 91.06 52 ILE B C 1
ATOM 1324 O O . ILE B 1 52 ? 6.922 -7.297 -8.422 1 91.06 52 ILE B O 1
ATOM 1328 N N . ASP B 1 53 ? 7.871 -9.055 -9.414 1 90.31 53 ASP B N 1
ATOM 1329 C CA . ASP B 1 53 ? 9.18 -8.75 -8.836 1 90.31 53 ASP B CA 1
ATOM 1330 C C . ASP B 1 53 ? 9.656 -7.363 -9.266 1 90.31 53 ASP B C 1
ATOM 1332 O O . ASP B 1 53 ? 10.141 -6.586 -8.438 1 90.31 53 ASP B O 1
ATOM 1336 N N . SER B 1 54 ? 9.508 -7.121 -10.445 1 86.81 54 SER B N 1
ATOM 1337 C CA . SER B 1 54 ? 9.922 -5.828 -10.984 1 86.81 54 SER B CA 1
ATOM 1338 C C . SER B 1 54 ? 9.117 -4.691 -10.375 1 86.81 54 SER B C 1
ATOM 1340 O O . SER B 1 54 ? 9.664 -3.637 -10.047 1 86.81 54 SER B O 1
ATOM 1342 N N . LEU B 1 55 ? 7.785 -4.973 -10.203 1 84.56 55 LEU B N 1
ATOM 1343 C CA . LEU B 1 55 ? 6.926 -3.961 -9.602 1 84.56 55 LEU B CA 1
ATOM 1344 C C . LEU B 1 55 ? 7.336 -3.688 -8.156 1 84.56 55 LEU B C 1
ATOM 1346 O O . LEU B 1 55 ? 7.406 -2.531 -7.734 1 84.56 55 LEU B O 1
ATOM 1350 N N . LEU B 1 56 ? 7.68 -4.723 -7.438 1 88.19 56 LEU B N 1
ATOM 1351 C CA . LEU B 1 56 ? 8.062 -4.574 -6.039 1 88.19 56 LEU B CA 1
ATOM 1352 C C . LEU B 1 56 ? 9.398 -3.838 -5.918 1 88.19 56 LEU B C 1
ATOM 1354 O O . LEU B 1 56 ? 9.602 -3.072 -4.973 1 88.19 56 LEU B O 1
ATOM 1358 N N . ARG B 1 57 ? 10.234 -3.953 -6.941 1 86.31 57 ARG B N 1
ATOM 1359 C CA . ARG B 1 57 ? 11.547 -3.318 -6.934 1 86.31 57 ARG B CA 1
ATOM 1360 C C . ARG B 1 57 ? 11.438 -1.828 -7.238 1 86.31 57 ARG B C 1
ATOM 1362 O O . ARG B 1 57 ? 12.281 -1.036 -6.801 1 86.31 57 ARG B O 1
ATOM 1369 N N . SER B 1 58 ? 10.469 -1.554 -7.98 1 77.44 58 SER B N 1
ATOM 1370 C CA . SER B 1 58 ? 10.297 -0.157 -8.367 1 77.44 58 SER B CA 1
ATOM 1371 C C . SER B 1 58 ? 9.883 0.701 -7.18 1 77.44 58 SER B C 1
ATOM 1373 O O . SER B 1 58 ? 10.07 1.918 -7.188 1 77.44 58 SER B O 1
ATOM 1375 N N . GLY B 1 59 ? 9.336 0.08 -6.121 1 72.75 59 GLY B N 1
ATOM 1376 C CA . GLY B 1 59 ? 8.938 0.789 -4.918 1 72.75 59 GLY B CA 1
ATOM 1377 C C . GLY B 1 59 ? 7.645 1.568 -5.09 1 72.75 59 GLY B C 1
ATOM 1378 O O . GLY B 1 59 ? 7.145 2.166 -4.133 1 72.75 59 GLY B O 1
ATOM 1379 N N . ARG B 1 60 ? 7.281 1.643 -6.234 1 69.62 60 ARG B N 1
ATOM 1380 C CA . ARG B 1 60 ? 6.035 2.342 -6.531 1 69.62 60 ARG B CA 1
ATOM 1381 C C . ARG B 1 60 ? 4.883 1.357 -6.703 1 69.62 60 ARG B C 1
ATOM 1383 O O . ARG B 1 60 ? 5.09 0.216 -7.121 1 69.62 60 ARG B O 1
ATOM 1390 N N . ASP B 1 61 ? 3.639 1.476 -6.152 1 74.31 61 ASP B N 1
ATOM 1391 C CA . ASP B 1 61 ? 2.402 0.729 -6.359 1 74.31 61 ASP B CA 1
ATOM 1392 C C . ASP B 1 61 ? 2.475 -0.647 -5.703 1 74.31 61 ASP B C 1
ATOM 1394 O O . ASP B 1 61 ? 2.029 -1.642 -6.277 1 74.31 61 ASP B O 1
ATOM 1398 N N . PHE B 1 62 ? 3.209 -0.804 -4.656 1 82.94 62 PHE B N 1
ATOM 1399 C CA . PHE B 1 62 ? 3.355 -2.09 -3.984 1 82.94 62 PHE B CA 1
ATOM 1400 C C . PHE B 1 62 ? 1.992 -2.703 -3.686 1 82.94 62 PHE B C 1
ATOM 1402 O O . PHE B 1 62 ? 1.836 -3.926 -3.717 1 82.94 62 PHE B O 1
ATOM 1409 N N . ASP B 1 63 ? 1.072 -1.815 -3.471 1 83 63 ASP B N 1
ATOM 1410 C CA . ASP B 1 63 ? -0.281 -2.285 -3.186 1 83 63 ASP B CA 1
ATOM 1411 C C . ASP B 1 63 ? -0.865 -3.035 -4.379 1 83 63 ASP B C 1
ATOM 1413 O O . ASP B 1 63 ? -1.499 -4.078 -4.215 1 83 63 ASP B O 1
ATOM 1417 N N . LEU B 1 64 ? -0.577 -2.467 -5.484 1 82.12 64 LEU B N 1
ATOM 1418 C CA . LEU B 1 64 ? -1.009 -3.105 -6.723 1 82.12 64 LEU B CA 1
ATOM 1419 C C . LEU B 1 64 ? -0.275 -4.426 -6.938 1 82.12 64 LEU B C 1
ATOM 1421 O O . LEU B 1 64 ? -0.902 -5.453 -7.203 1 82.12 64 LEU B O 1
ATOM 1425 N N . ALA B 1 65 ? 1.033 -4.395 -6.816 1 87.88 65 ALA B N 1
ATOM 1426 C CA . ALA B 1 65 ? 1.853 -5.59 -6.984 1 87.88 65 ALA B CA 1
ATOM 1427 C C . ALA B 1 65 ? 1.401 -6.699 -6.035 1 87.88 65 ALA B C 1
ATOM 1429 O O . ALA B 1 65 ? 1.219 -7.848 -6.457 1 87.88 65 ALA B O 1
ATOM 1430 N N . HIS B 1 66 ? 1.186 -6.348 -4.781 1 89.75 66 HIS B N 1
ATOM 1431 C CA . HIS B 1 66 ? 0.772 -7.332 -3.787 1 89.75 66 HIS B CA 1
ATOM 1432 C C . HIS B 1 66 ? -0.622 -7.871 -4.094 1 89.75 66 HIS B C 1
ATOM 1434 O O . HIS B 1 66 ? -0.874 -9.07 -3.947 1 89.75 66 HIS B O 1
ATOM 1440 N N . GLY B 1 67 ? -1.488 -7.012 -4.496 1 89.75 67 GLY B N 1
ATOM 1441 C CA . GLY B 1 67 ? -2.832 -7.457 -4.836 1 89.75 67 GLY B CA 1
ATOM 1442 C C . GLY B 1 67 ? -2.855 -8.492 -5.949 1 89.75 67 GLY B C 1
ATOM 1443 O O . GLY B 1 67 ? -3.578 -9.484 -5.863 1 89.75 67 GLY B O 1
ATOM 1444 N N . PHE B 1 68 ? -2.084 -8.258 -6.957 1 88.56 68 PHE B N 1
ATOM 1445 C CA . PHE B 1 68 ? -2.006 -9.211 -8.062 1 88.56 68 PHE B CA 1
ATOM 1446 C C . PHE B 1 68 ? -1.348 -10.508 -7.617 1 88.56 68 PHE B C 1
ATOM 1448 O O . PHE B 1 68 ? -1.796 -11.594 -7.984 1 88.56 68 PHE B O 1
ATOM 1455 N N . LEU B 1 69 ? -0.322 -10.414 -6.867 1 92.94 69 LEU B N 1
ATOM 1456 C CA . LEU B 1 69 ? 0.361 -11.602 -6.363 1 92.94 69 LEU B CA 1
ATOM 1457 C C . LEU B 1 69 ? -0.575 -12.445 -5.508 1 92.94 69 LEU B C 1
ATOM 1459 O O . LEU B 1 69 ? -0.612 -13.672 -5.641 1 92.94 69 LEU B O 1
ATOM 1463 N N . ALA B 1 70 ? -1.305 -11.734 -4.68 1 92.69 70 ALA B N 1
ATOM 1464 C CA . ALA B 1 70 ? -2.252 -12.438 -3.812 1 92.69 70 ALA B CA 1
ATOM 1465 C C . ALA B 1 70 ? -3.281 -13.203 -4.637 1 92.69 70 ALA B C 1
ATOM 1467 O O . ALA B 1 70 ? -3.555 -14.375 -4.363 1 92.69 70 ALA B O 1
ATOM 1468 N N . LEU B 1 71 ? -3.816 -12.492 -5.562 1 90.88 71 LEU B N 1
ATOM 1469 C CA . LEU B 1 71 ? -4.781 -13.133 -6.445 1 90.88 71 LEU B CA 1
ATOM 1470 C C . LEU B 1 71 ? -4.152 -14.312 -7.172 1 90.88 71 LEU B C 1
ATOM 1472 O O . LEU B 1 71 ? -4.762 -15.383 -7.277 1 90.88 71 LEU B O 1
ATOM 1476 N N . PHE B 1 72 ? -3.016 -14.156 -7.719 1 93.19 72 PHE B N 1
ATOM 1477 C CA . PHE B 1 72 ? -2.277 -15.211 -8.414 1 93.19 72 PHE B CA 1
ATOM 1478 C C . PHE B 1 72 ? -2.059 -16.406 -7.504 1 93.19 72 PHE B C 1
ATOM 1480 O O . PHE B 1 72 ? -2.309 -17.547 -7.902 1 93.19 72 PHE B O 1
ATOM 1487 N N . LEU B 1 73 ? -1.647 -16.219 -6.266 1 93.25 73 LEU B N 1
ATOM 1488 C CA . LEU B 1 73 ? -1.393 -17.312 -5.316 1 93.25 73 LEU B CA 1
ATOM 1489 C C . LEU B 1 73 ? -2.688 -18.031 -4.953 1 93.25 73 LEU B C 1
ATOM 1491 O O . LEU B 1 73 ? -2.703 -19.25 -4.812 1 93.25 73 LEU B O 1
ATOM 1495 N N . LYS B 1 74 ? -3.742 -17.234 -4.906 1 91.38 74 LYS B N 1
ATOM 1496 C CA . LYS B 1 74 ? -5.039 -17.828 -4.598 1 91.38 74 LYS B CA 1
ATOM 1497 C C . LYS B 1 74 ? -5.508 -18.75 -5.723 1 91.38 74 LYS B C 1
ATOM 1499 O O . LYS B 1 74 ? -6.125 -19.781 -5.469 1 91.38 74 LYS B O 1
ATOM 1504 N N . THR B 1 75 ? -5.223 -18.406 -6.84 1 91.81 75 THR B N 1
ATOM 1505 C CA . THR B 1 75 ? -5.746 -19.109 -8.008 1 91.81 75 THR B CA 1
ATOM 1506 C C . THR B 1 75 ? -4.773 -20.203 -8.461 1 91.81 75 THR B C 1
ATOM 1508 O O . THR B 1 75 ? -5.191 -21.25 -8.945 1 91.81 75 THR B O 1
ATOM 1511 N N . HIS B 1 76 ? -3.412 -20 -8.305 1 91.38 76 HIS B N 1
ATOM 1512 C CA . HIS B 1 76 ? -2.439 -20.844 -9 1 91.38 76 HIS B CA 1
ATOM 1513 C C . HIS B 1 76 ? -1.454 -21.469 -8.016 1 91.38 76 HIS B C 1
ATOM 1515 O O . HIS B 1 76 ? -0.429 -22.016 -8.43 1 91.38 76 HIS B O 1
ATOM 1521 N N . LEU B 1 77 ? -1.7 -21.484 -6.797 1 89.56 77 LEU B N 1
ATOM 1522 C CA . LEU B 1 77 ? -0.739 -21.984 -5.82 1 89.56 77 LEU B CA 1
ATOM 1523 C C . LEU B 1 77 ? -0.34 -23.422 -6.137 1 89.56 77 LEU B C 1
ATOM 1525 O O . LEU B 1 77 ? 0.849 -23.75 -6.16 1 89.56 77 LEU B O 1
ATOM 1529 N N . THR B 1 78 ? -1.32 -24.172 -6.422 1 89.31 78 THR B N 1
ATOM 1530 C CA . THR B 1 78 ? -1.069 -25.578 -6.68 1 89.31 78 THR B CA 1
ATOM 1531 C C . THR B 1 78 ? -0.242 -25.766 -7.949 1 89.31 78 THR B C 1
ATOM 1533 O O . THR B 1 78 ? 0.692 -26.562 -7.98 1 89.31 78 THR B O 1
ATOM 1536 N N . THR B 1 79 ? -0.584 -25.016 -8.93 1 90.19 79 THR B N 1
ATOM 1537 C CA . THR B 1 79 ? 0.152 -25.094 -10.188 1 90.19 79 THR B CA 1
ATOM 1538 C C . THR B 1 79 ? 1.592 -24.625 -10 1 90.19 79 THR B C 1
ATOM 1540 O O . THR B 1 79 ? 2.525 -25.266 -10.5 1 90.19 79 THR B O 1
ATOM 1543 N N . VAL B 1 80 ? 1.815 -23.594 -9.32 1 91.5 80 VAL B N 1
ATOM 1544 C CA . VAL B 1 80 ? 3.143 -23.047 -9.07 1 91.5 80 VAL B CA 1
ATOM 1545 C C . VAL B 1 80 ? 3.963 -24.047 -8.25 1 91.5 80 VAL B C 1
ATOM 1547 O O . VAL B 1 80 ? 5.156 -24.234 -8.5 1 91.5 80 VAL B O 1
ATOM 1550 N N . SER B 1 81 ? 3.318 -24.672 -7.32 1 89.69 81 SER B N 1
ATOM 1551 C CA . SER B 1 81 ? 4.023 -25.609 -6.453 1 89.69 81 SER B CA 1
ATOM 1552 C C . SER B 1 81 ? 4.516 -26.828 -7.234 1 89.69 81 SER B C 1
ATOM 1554 O O . SER B 1 81 ? 5.445 -27.5 -6.805 1 89.69 81 SER B O 1
ATOM 1556 N N . ARG B 1 82 ? 3.92 -27.031 -8.344 1 90.44 82 ARG B N 1
ATOM 1557 C CA . ARG B 1 82 ? 4.281 -28.188 -9.156 1 90.44 82 ARG B CA 1
ATOM 1558 C C . ARG B 1 82 ? 5.277 -27.812 -10.242 1 90.44 82 ARG B C 1
ATOM 1560 O O . ARG B 1 82 ? 5.816 -28.672 -10.93 1 90.44 82 ARG B O 1
ATOM 1567 N N . ASP B 1 83 ? 5.52 -26.609 -10.422 1 91.81 83 ASP B N 1
ATOM 1568 C CA . ASP B 1 83 ? 6.449 -26.109 -11.438 1 91.81 83 ASP B CA 1
ATOM 1569 C C . ASP B 1 83 ? 7.73 -25.578 -10.797 1 91.81 83 ASP B C 1
ATOM 1571 O O . ASP B 1 83 ? 7.738 -24.5 -10.203 1 91.81 83 ASP B O 1
ATOM 1575 N N . PRO B 1 84 ? 8.844 -26.266 -11.023 1 92.12 84 PRO B N 1
ATOM 1576 C CA . PRO B 1 84 ? 10.086 -25.891 -10.352 1 92.12 84 PRO B CA 1
ATOM 1577 C C . PRO B 1 84 ? 10.57 -24.5 -10.727 1 92.12 84 PRO B C 1
ATOM 1579 O O . PRO B 1 84 ? 11.148 -23.797 -9.891 1 92.12 84 PRO B O 1
ATOM 1582 N N . VAL B 1 85 ? 10.352 -24.125 -11.898 1 92.19 85 VAL B N 1
ATOM 1583 C CA . VAL B 1 85 ? 10.805 -22.812 -12.344 1 92.19 85 VAL B CA 1
ATOM 1584 C C . VAL B 1 85 ? 9.977 -21.719 -11.672 1 92.19 85 VAL B C 1
ATOM 1586 O O . VAL B 1 85 ? 10.523 -20.734 -11.172 1 92.19 85 VAL B O 1
ATOM 1589 N N . ALA B 1 86 ? 8.688 -21.922 -11.664 1 90.44 86 ALA B N 1
ATOM 1590 C CA . ALA B 1 86 ? 7.793 -20.969 -11.016 1 90.44 86 ALA B CA 1
ATOM 1591 C C . ALA B 1 86 ? 8.062 -20.891 -9.516 1 90.44 86 ALA B C 1
ATOM 1593 O O . ALA B 1 86 ? 8.078 -19.797 -8.93 1 90.44 86 ALA B O 1
ATOM 1594 N N . MET B 1 87 ? 8.312 -22.016 -8.977 1 92.19 87 MET B N 1
ATOM 1595 C CA . MET B 1 87 ? 8.594 -22.078 -7.543 1 92.19 87 MET B CA 1
ATOM 1596 C C . MET B 1 87 ? 9.891 -21.344 -7.207 1 92.19 87 MET B C 1
ATOM 1598 O O . MET B 1 87 ? 9.938 -20.594 -6.234 1 92.19 87 MET B O 1
ATOM 1602 N N . GLU B 1 88 ? 10.852 -21.562 -7.977 1 92.88 88 GLU B N 1
ATOM 1603 C CA . GLU B 1 88 ? 12.125 -20.875 -7.766 1 92.88 88 GLU B CA 1
ATOM 1604 C C . GLU B 1 88 ? 11.953 -19.359 -7.875 1 92.88 88 GLU B C 1
ATOM 1606 O O . GLU B 1 88 ? 12.5 -18.609 -7.066 1 92.88 88 GLU B O 1
ATOM 1611 N N . THR B 1 89 ? 11.188 -18.938 -8.812 1 91.31 89 THR B N 1
ATOM 1612 C CA . THR B 1 89 ? 10.922 -17.516 -9 1 91.31 89 THR B CA 1
ATOM 1613 C C . THR B 1 89 ? 10.18 -16.938 -7.801 1 91.31 89 THR B C 1
ATOM 1615 O O . THR B 1 89 ? 10.531 -15.867 -7.301 1 91.31 89 THR B O 1
ATOM 1618 N N . LEU B 1 90 ? 9.219 -17.703 -7.352 1 93.75 90 LEU B N 1
ATOM 1619 C CA . LEU B 1 90 ? 8.43 -17.266 -6.203 1 93.75 90 LEU B CA 1
ATOM 1620 C C . LEU B 1 90 ? 9.289 -17.188 -4.949 1 93.75 90 LEU B C 1
ATOM 1622 O O . LEU B 1 90 ? 9.164 -16.25 -4.16 1 93.75 90 LEU B O 1
ATOM 1626 N N . LEU B 1 91 ? 10.172 -18.062 -4.777 1 92.81 91 LEU B N 1
ATOM 1627 C CA . LEU B 1 91 ? 11.047 -18.094 -3.611 1 92.81 91 LEU B CA 1
ATOM 1628 C C . LEU B 1 91 ? 12.031 -16.938 -3.65 1 92.81 91 LEU B C 1
ATOM 1630 O O . LEU B 1 91 ? 12.398 -16.391 -2.607 1 92.81 91 LEU B O 1
ATOM 1634 N N . ARG B 1 92 ? 12.406 -16.578 -4.797 1 92.62 92 ARG B N 1
ATOM 1635 C CA . ARG B 1 92 ? 13.297 -15.43 -4.949 1 92.62 92 ARG B CA 1
ATOM 1636 C C . ARG B 1 92 ? 12.562 -14.125 -4.672 1 92.62 92 ARG B C 1
ATOM 1638 O O . ARG B 1 92 ? 13.156 -13.164 -4.18 1 92.62 92 ARG B O 1
ATOM 1645 N N . LEU B 1 93 ? 11.336 -14.172 -4.91 1 93.5 93 LEU B N 1
ATOM 1646 C CA . LEU B 1 93 ? 10.469 -13.008 -4.75 1 93.5 93 LEU B CA 1
ATOM 1647 C C . LEU B 1 93 ? 10.086 -12.812 -3.287 1 93.5 93 LEU B C 1
ATOM 1649 O O . LEU B 1 93 ? 9.836 -11.688 -2.85 1 93.5 93 LEU B O 1
ATOM 1653 N N . SER B 1 94 ? 10.039 -13.875 -2.512 1 93.69 94 SER B N 1
ATOM 1654 C CA . SER B 1 94 ? 9.477 -13.883 -1.166 1 93.69 94 SER B CA 1
ATOM 1655 C C . SER B 1 94 ? 10.227 -12.93 -0.245 1 93.69 94 SER B C 1
ATOM 1657 O O . SER B 1 94 ? 9.609 -12.109 0.441 1 93.69 94 SER B O 1
ATOM 1659 N N . PRO B 1 95 ? 11.57 -12.93 -0.236 1 94.81 95 PRO B N 1
ATOM 1660 C CA . PRO B 1 95 ? 12.266 -11.977 0.639 1 94.81 95 PRO B CA 1
ATOM 1661 C C . PRO B 1 95 ? 11.969 -10.523 0.285 1 94.81 95 PRO B C 1
ATOM 1663 O O . PRO B 1 95 ? 11.938 -9.664 1.169 1 94.81 95 PRO B O 1
ATOM 1666 N N . ARG B 1 96 ? 11.82 -10.25 -0.923 1 92.94 96 ARG B N 1
ATOM 1667 C CA . ARG B 1 96 ? 11.469 -8.906 -1.349 1 92.94 96 ARG B CA 1
ATOM 1668 C C . ARG B 1 96 ? 10.102 -8.5 -0.803 1 92.94 96 ARG B C 1
ATOM 1670 O O . ARG B 1 96 ? 9.938 -7.387 -0.296 1 92.94 96 ARG B O 1
ATOM 1677 N N . LEU B 1 97 ? 9.18 -9.375 -0.892 1 93.38 97 LEU B N 1
ATOM 1678 C CA . LEU B 1 97 ? 7.855 -9.109 -0.338 1 93.38 97 LEU B CA 1
ATOM 1679 C C . LEU B 1 97 ? 7.934 -8.891 1.169 1 93.38 97 LEU B C 1
ATOM 1681 O O . LEU B 1 97 ? 7.273 -7.996 1.705 1 93.38 97 LEU B O 1
ATOM 1685 N N . GLU B 1 98 ? 8.742 -9.68 1.826 1 94.62 98 GLU B N 1
ATOM 1686 C CA . GLU B 1 98 ? 8.93 -9.547 3.268 1 94.62 98 GLU B CA 1
ATOM 1687 C C . GLU B 1 98 ? 9.555 -8.195 3.621 1 94.62 98 GLU B C 1
ATOM 1689 O O . GLU B 1 98 ? 9.156 -7.562 4.602 1 94.62 98 GLU B O 1
ATOM 1694 N N . GLN B 1 99 ? 10.461 -7.82 2.828 1 94.31 99 GLN B N 1
ATOM 1695 C CA . GLN B 1 99 ? 11.109 -6.531 3.045 1 94.31 99 GLN B CA 1
ATOM 1696 C C . GLN B 1 99 ? 10.125 -5.379 2.84 1 94.31 99 GLN B C 1
ATOM 1698 O O . GLN B 1 99 ? 10.07 -4.449 3.646 1 94.31 99 GLN B O 1
ATOM 1703 N N . VAL B 1 100 ? 9.422 -5.449 1.779 1 91.31 100 VAL B N 1
ATOM 1704 C CA . VAL B 1 100 ? 8.414 -4.434 1.482 1 91.31 100 VAL B CA 1
ATOM 1705 C C . VAL B 1 100 ? 7.406 -4.355 2.625 1 91.31 100 VAL B C 1
ATOM 1707 O O . VAL B 1 100 ? 7.051 -3.264 3.076 1 91.31 100 VAL B O 1
ATOM 1710 N N . TRP B 1 101 ? 7.012 -5.449 3.184 1 92.25 101 TRP B N 1
ATOM 1711 C CA . TRP B 1 101 ? 6.07 -5.5 4.297 1 92.25 101 TRP B CA 1
ATOM 1712 C C . TRP B 1 101 ? 6.676 -4.871 5.551 1 92.25 101 TRP B C 1
ATOM 1714 O O . TRP B 1 101 ? 6.008 -4.109 6.25 1 92.25 101 TRP B O 1
ATOM 1724 N N . ALA B 1 102 ? 7.832 -5.203 5.789 1 95.19 102 ALA B N 1
ATOM 1725 C CA . ALA B 1 102 ? 8.5 -4.66 6.969 1 95.19 102 ALA B CA 1
ATOM 1726 C C . ALA B 1 102 ? 8.578 -3.135 6.902 1 95.19 102 ALA B C 1
ATOM 1728 O O . ALA B 1 102 ? 8.328 -2.451 7.898 1 95.19 102 ALA B O 1
ATOM 1729 N N . GLU B 1 103 ? 8.898 -2.693 5.746 1 92.94 103 GLU B N 1
ATOM 1730 C CA . GLU B 1 103 ? 9 -1.248 5.562 1 92.94 103 GLU B CA 1
ATOM 1731 C C . GLU B 1 103 ? 7.641 -0.574 5.703 1 92.94 103 GLU B C 1
ATOM 1733 O O . GLU B 1 103 ? 7.523 0.467 6.355 1 92.94 103 GLU B O 1
ATOM 1738 N N . LEU B 1 104 ? 6.672 -1.159 5.105 1 90.38 104 LEU B N 1
ATOM 1739 C CA . LEU B 1 104 ? 5.316 -0.628 5.18 1 90.38 104 LEU B CA 1
ATOM 1740 C C . LEU B 1 104 ? 4.805 -0.641 6.617 1 90.38 104 LEU B C 1
ATOM 1742 O O . LEU B 1 104 ? 4.219 0.34 7.078 1 90.38 104 LEU B O 1
ATOM 1746 N N . ARG B 1 105 ? 5.059 -1.762 7.277 1 93.88 105 ARG B N 1
ATOM 1747 C CA . ARG B 1 105 ? 4.641 -1.892 8.672 1 93.88 105 ARG B CA 1
ATOM 1748 C C . ARG B 1 105 ? 5.293 -0.82 9.539 1 93.88 105 ARG B C 1
ATOM 1750 O O . ARG B 1 105 ? 4.629 -0.205 10.375 1 93.88 105 ARG B O 1
ATOM 1757 N N . ALA B 1 106 ? 6.508 -0.631 9.312 1 95.31 106 ALA B N 1
ATOM 1758 C CA . ALA B 1 106 ? 7.219 0.381 10.086 1 95.31 106 ALA B CA 1
ATOM 1759 C C . ALA B 1 106 ? 6.637 1.77 9.852 1 95.31 106 ALA B C 1
ATOM 1761 O O . ALA B 1 106 ? 6.449 2.545 10.789 1 95.31 106 ALA B O 1
ATOM 1762 N N . GLN B 1 107 ? 6.371 2.051 8.656 1 91.62 107 GLN B N 1
ATOM 1763 C CA . GLN B 1 107 ? 5.805 3.346 8.297 1 91.62 107 GLN B CA 1
ATOM 1764 C C . GLN B 1 107 ? 4.426 3.535 8.938 1 91.62 107 GLN B C 1
ATOM 1766 O O . GLN B 1 107 ? 4.148 4.578 9.523 1 91.62 107 GLN B O 1
ATOM 1771 N N . PHE B 1 108 ? 3.611 2.566 8.859 1 93.44 108 PHE B N 1
ATOM 1772 C CA . PHE B 1 108 ? 2.273 2.654 9.43 1 93.44 108 PHE B CA 1
ATOM 1773 C C . PHE B 1 108 ? 2.344 2.748 10.953 1 93.44 108 PHE B C 1
ATOM 1775 O O . PHE B 1 108 ? 1.611 3.527 11.562 1 93.44 108 PHE B O 1
ATOM 1782 N N . ASP B 1 109 ? 3.234 1.94 11.555 1 94.88 109 ASP B N 1
ATOM 1783 C CA . ASP B 1 109 ? 3.395 2.002 13 1 94.88 109 ASP B CA 1
ATOM 1784 C C . ASP B 1 109 ? 3.793 3.404 13.453 1 94.88 109 ASP B C 1
ATOM 1786 O O . ASP B 1 109 ? 3.279 3.912 14.453 1 94.88 109 ASP B O 1
ATOM 1790 N N . GLN B 1 110 ? 4.648 3.953 12.703 1 93.88 110 GLN B N 1
ATOM 1791 C CA . GLN B 1 110 ? 5.074 5.309 13.016 1 93.88 110 GLN B CA 1
ATOM 1792 C C . GLN B 1 110 ? 3.904 6.289 12.938 1 93.88 110 GLN B C 1
ATOM 1794 O O . GLN B 1 110 ? 3.732 7.129 13.82 1 93.88 110 GLN B O 1
ATOM 1799 N N . SER B 1 111 ? 3.119 6.234 11.938 1 92.19 111 SER B N 1
ATOM 1800 C CA . SER B 1 111 ? 1.971 7.117 11.758 1 92.19 111 SER B CA 1
ATOM 1801 C C . SER B 1 111 ? 0.932 6.902 12.852 1 92.19 111 SER B C 1
ATOM 1803 O O . SER B 1 111 ? 0.386 7.867 13.391 1 92.19 111 SER B O 1
ATOM 1805 N N . LEU B 1 112 ? 0.678 5.715 13.195 1 93.19 112 LEU B N 1
ATOM 1806 C CA . LEU B 1 112 ? -0.296 5.398 14.234 1 93.19 112 LEU B CA 1
ATOM 1807 C C . LEU B 1 112 ? 0.186 5.879 15.602 1 93.19 112 LEU B C 1
ATOM 1809 O O . LEU B 1 112 ? -0.615 6.324 16.422 1 93.19 112 LEU B O 1
ATOM 1813 N N . CYS B 1 113 ? 1.508 5.727 15.734 1 92.94 113 CYS B N 1
ATOM 1814 C CA . CYS B 1 113 ? 2.08 6.227 16.984 1 92.94 113 CYS B CA 1
ATOM 1815 C C . CYS B 1 113 ? 1.861 7.73 17.109 1 92.94 113 CYS B C 1
ATOM 1817 O O . CYS B 1 113 ? 1.44 8.211 18.172 1 92.94 113 CYS B O 1
ATOM 1819 N N . LEU B 1 114 ? 2.025 8.484 16.062 1 90.38 114 LEU B N 1
ATOM 1820 C CA . LEU B 1 114 ? 1.808 9.93 16.062 1 90.38 114 LEU B CA 1
ATOM 1821 C C . LEU B 1 114 ? 0.346 10.258 16.359 1 90.38 114 LEU B C 1
ATOM 1823 O O . LEU B 1 114 ? 0.051 11.164 17.125 1 90.38 114 LEU B O 1
ATOM 1827 N N . LEU B 1 115 ? -0.538 9.516 15.766 1 90.75 115 LEU B N 1
ATOM 1828 C CA . LEU B 1 115 ? -1.965 9.75 15.961 1 90.75 115 LEU B CA 1
ATOM 1829 C C . LEU B 1 115 ? -2.373 9.43 17.406 1 90.75 115 LEU B C 1
ATOM 1831 O O . LEU B 1 115 ? -3.193 10.141 17.984 1 90.75 115 LEU B O 1
ATOM 1835 N N . SER B 1 116 ? -1.8 8.383 17.906 1 91.25 116 SER B N 1
ATOM 1836 C CA . SER B 1 116 ? -2.082 8.023 19.281 1 91.25 116 SER B CA 1
ATOM 1837 C C . SER B 1 116 ? -1.612 9.109 20.25 1 91.25 116 SER B C 1
ATOM 1839 O O . SER B 1 116 ? -2.295 9.414 21.234 1 91.25 116 SER B O 1
ATOM 1841 N N . TYR B 1 117 ? -0.469 9.594 19.953 1 88.12 117 TYR B N 1
ATOM 1842 C CA . TYR B 1 117 ? 0.052 10.703 20.75 1 88.12 117 TYR B CA 1
ATOM 1843 C C . TYR B 1 117 ? -0.922 11.875 20.766 1 88.12 117 TYR B C 1
ATOM 1845 O O . TYR B 1 117 ? -1.21 12.438 21.812 1 88.12 117 TYR B O 1
ATOM 1853 N N . ILE B 1 118 ? -1.392 12.195 19.672 1 84.62 118 ILE B N 1
ATOM 1854 C CA . ILE B 1 118 ? -2.297 13.328 19.531 1 84.62 118 ILE B CA 1
ATOM 1855 C C . ILE B 1 118 ? -3.598 13.047 20.266 1 84.62 118 ILE B C 1
ATOM 1857 O O . ILE B 1 118 ? -4.16 13.945 20.906 1 84.62 118 ILE B O 1
ATOM 1861 N N . LYS B 1 119 ? -4.035 11.852 20.219 1 86.56 119 LYS B N 1
ATOM 1862 C CA . LYS B 1 119 ? -5.258 11.461 20.906 1 86.56 119 LYS B CA 1
ATOM 1863 C C . LYS B 1 119 ? -5.082 11.555 22.422 1 86.56 119 LYS B C 1
ATOM 1865 O O . LYS B 1 119 ? -6 11.977 23.141 1 86.56 119 LYS B O 1
ATOM 1870 N N . SER B 1 120 ? -3.959 11.156 22.828 1 85.56 120 SER B N 1
ATOM 1871 C CA . SER B 1 120 ? -3.699 11.156 24.266 1 85.56 120 SER B CA 1
ATOM 1872 C C . SER B 1 120 ? -3.57 12.578 24.797 1 85.56 120 SER B C 1
ATOM 1874 O O . SER B 1 120 ? -3.834 12.828 25.969 1 85.56 120 SER B O 1
ATOM 1876 N N . ALA B 1 121 ? -3.135 13.438 23.984 1 76.88 121 ALA B N 1
ATOM 1877 C CA . ALA B 1 121 ? -2.963 14.828 24.391 1 76.88 121 ALA B CA 1
ATOM 1878 C C . ALA B 1 121 ? -4.309 15.539 24.484 1 76.88 121 ALA B C 1
ATOM 1880 O O . ALA B 1 121 ? -4.422 16.578 25.141 1 76.88 121 ALA B O 1
ATOM 1881 N N . LEU B 1 122 ? -5.273 15.117 23.703 1 70.88 122 LEU B N 1
ATOM 1882 C CA . LEU B 1 122 ? -6.59 15.742 23.719 1 70.88 122 LEU B CA 1
ATOM 1883 C C . LEU B 1 122 ? -7.457 15.188 24.844 1 70.88 122 LEU B C 1
ATOM 1885 O O . LEU B 1 122 ? -8.477 15.773 25.188 1 70.88 122 LEU B O 1
ATOM 1889 N N . LEU B 1 123 ? -7.199 14 25.234 1 63.59 123 LEU B N 1
ATOM 1890 C CA . LEU B 1 123 ? -7.949 13.492 26.375 1 63.59 123 LEU B CA 1
ATOM 1891 C C . LEU B 1 123 ? -7.289 13.898 27.688 1 63.59 123 LEU B C 1
ATOM 1893 O O . LEU B 1 123 ? -7.977 14.25 28.641 1 63.59 123 LEU B O 1
#

Foldseek 3Di:
DDLCALVVVLVCVVVPPLPPVVVCLVVVPPVSLLVNLLPADPVSLQSLLVSLLVVLVVVPPVVSSVVSVVSNCVRCVVVLVVDPSSVVSVVVSVVSNVVNVVVVVVVVVVVVVVVVVVVVVVD/DPLCALVVVLVCVVVPPLPPVVVCLVVVPPVSLLVSLLPADPVSLQSLLVSLLVVLVVVPPVVSSVVSVVSNCVRCVVVLVVDPSSVVSVVVSVVSNVVNVVVVVVVVVVVVVVVVVVVVVVD

Nearest PDB structures (foldseek):
  7mq8-assembly1_LQ  TM=8.462E-01  e=5.504E-03  Homo sapiens
  6rxt-assembly1_UL  TM=8.595E-01  e=9.717E-03  Thermochaetoides thermophila
  7mqa-assembly1_LQ  TM=8.451E-01  e=7.313E-03  Homo sapiens
  6rxt-assembly1_UA  TM=7.893E-01  e=3.591E-02  Thermochaetoides thermophila
  5oql-assembly1_A  TM=7.720E-01  e=6.340E-02  Thermochaetoides thermophila DSM 1495

Organism: NCBI:txid88201

Radius of gyration: 20.14 Å; Cα contacts (8 Å, |Δi|>4): 179; chains: 2; bounding box: 29×55×54 Å

pLDDT: mean 78.68, std 18.07, range [24.97, 95.31]